Protein AF-A0A7S0J3D1-F1 (afdb_monomer_lite)

Secondary structure (DSSP, 8-state):
---------STT-SSTTEEEETTEEEEE-TTS-EEEEESSHHHHHHHHHHHHHHHHHHHHHHHHHHHHSS-PPPHHHHHHHHHHTT----B--TTT-TTSBTTEEE-TT-SSS--EEEEETTEEEEEESSHHHHHHHHHHHH-HHHHHHHHHHHH------HHHHHHHHHHTTPPP-B-SSTTSBTTEEEETTEEEEEE----SS----PEEEEEESSTTT-

pLDDT: mean 70.13, std 13.77, range [31.12, 91.19]

Structure (mmCIF, N/CA/C/O backbone):
data_AF-A0A7S0J3D1-F1
#
_entry.id   AF-A0A7S0J3D1-F1
#
loop_
_atom_site.group_PDB
_atom_site.id
_atom_site.type_symbol
_atom_site.label_atom_id
_atom_site.label_alt_id
_atom_site.label_comp_id
_atom_site.label_asym_id
_atom_site.label_entity_id
_atom_site.label_seq_id
_atom_site.pdbx_PDB_ins_code
_atom_site.Cartn_x
_atom_site.Cartn_y
_atom_site.Cartn_z
_atom_site.occupancy
_atom_site.B_iso_or_equiv
_atom_site.auth_seq_id
_atom_site.auth_comp_id
_atom_site.auth_asym_id
_atom_site.auth_atom_id
_atom_site.pdbx_PDB_model_num
ATOM 1 N N . ALA A 1 1 ? -0.514 -15.257 34.296 1.00 36.44 1 ALA A N 1
ATOM 2 C CA . ALA A 1 1 ? -1.421 -14.731 35.334 1.00 36.44 1 ALA A CA 1
ATOM 3 C C . ALA A 1 1 ? -0.836 -13.424 35.852 1.00 36.44 1 ALA A C 1
ATOM 5 O O . ALA A 1 1 ? 0.101 -13.447 36.637 1.00 36.44 1 ALA A O 1
ATOM 6 N N . THR A 1 2 ? -1.287 -12.293 35.318 1.00 33.34 2 THR A N 1
ATOM 7 C CA . THR A 1 2 ? -0.734 -10.973 35.649 1.00 33.34 2 THR A CA 1
ATOM 8 C C . THR A 1 2 ? -1.327 -10.522 36.982 1.00 33.34 2 THR A C 1
ATOM 10 O O . THR A 1 2 ? -2.529 -10.280 37.075 1.00 33.34 2 THR A O 1
ATOM 13 N N . SER A 1 3 ? -0.514 -10.494 38.040 1.00 31.12 3 SER A N 1
ATOM 14 C CA . SER A 1 3 ? -0.947 -10.078 39.375 1.00 31.12 3 SER A CA 1
ATOM 15 C C . SER A 1 3 ? -1.101 -8.557 39.425 1.00 31.12 3 SER A C 1
ATOM 17 O O . SER A 1 3 ? -0.107 -7.831 39.377 1.00 31.12 3 SER A O 1
ATOM 19 N N . PHE A 1 4 ? -2.331 -8.065 39.548 1.00 36.59 4 PHE A N 1
ATOM 20 C CA . PHE A 1 4 ? -2.592 -6.657 39.839 1.00 36.59 4 PHE A CA 1
ATOM 21 C C . PHE A 1 4 ? -2.300 -6.391 41.323 1.00 36.59 4 PHE A C 1
ATOM 23 O O . PHE A 1 4 ? -3.077 -6.774 42.196 1.00 36.59 4 PHE A O 1
ATOM 30 N N . ARG A 1 5 ? -1.159 -5.757 41.625 1.00 35.53 5 ARG A N 1
ATOM 31 C CA . ARG A 1 5 ? -0.885 -5.207 42.962 1.00 35.53 5 ARG A CA 1
ATOM 32 C C . ARG A 1 5 ? -1.660 -3.902 43.125 1.00 35.53 5 ARG A C 1
ATOM 34 O O . ARG A 1 5 ? -1.362 -2.920 42.451 1.00 35.53 5 ARG A O 1
ATOM 41 N N . CYS A 1 6 ? -2.629 -3.890 44.034 1.00 38.03 6 CYS A N 1
ATOM 42 C CA . CYS A 1 6 ? -3.238 -2.654 44.516 1.00 38.03 6 CYS A CA 1
ATOM 43 C C . CYS A 1 6 ? -2.267 -1.984 45.497 1.00 38.03 6 CYS A C 1
ATOM 45 O O . CYS A 1 6 ? -1.991 -2.539 46.556 1.00 38.03 6 CYS A O 1
ATOM 47 N N . VAL A 1 7 ? -1.728 -0.820 45.130 1.00 40.88 7 VAL A N 1
ATOM 48 C CA . VAL A 1 7 ? -0.973 0.053 46.042 1.00 40.88 7 VAL A CA 1
ATOM 49 C C . VAL A 1 7 ? -1.935 1.120 46.568 1.00 40.88 7 VAL A C 1
ATOM 51 O O . VAL A 1 7 ? -2.636 1.763 45.784 1.00 40.88 7 VAL A O 1
ATOM 54 N N . SER A 1 8 ? -2.018 1.219 47.894 1.00 43.09 8 SER A N 1
ATOM 55 C CA . SER A 1 8 ? -2.984 2.002 48.671 1.00 43.09 8 SER A CA 1
ATOM 56 C C . SER A 1 8 ? -2.582 3.475 48.802 1.00 43.09 8 SER A C 1
ATOM 58 O O . SER A 1 8 ? -1.396 3.787 48.859 1.00 43.09 8 SER A O 1
ATOM 60 N N . ASN A 1 9 ? -3.572 4.355 48.962 1.00 44.56 9 ASN A N 1
ATOM 61 C CA . ASN A 1 9 ? -3.454 5.581 49.752 1.00 44.56 9 ASN A CA 1
ATOM 62 C C . ASN A 1 9 ? -4.867 5.893 50.270 1.00 44.56 9 ASN A C 1
ATOM 64 O O . ASN A 1 9 ? -5.729 6.156 49.442 1.00 44.56 9 ASN A O 1
ATOM 68 N N . ASP A 1 10 ? -5.100 5.686 51.572 1.00 43.19 10 ASP A N 1
ATOM 69 C CA . ASP A 1 10 ? -6.199 6.188 52.432 1.00 43.19 10 ASP A CA 1
ATOM 70 C C . ASP A 1 10 ? -6.634 5.148 53.496 1.00 43.19 10 ASP A C 1
ATOM 72 O O . ASP A 1 10 ? -6.722 3.942 53.267 1.00 43.19 10 ASP A O 1
ATOM 76 N N . TYR A 1 11 ? -6.810 5.629 54.727 1.00 46.62 11 TYR A N 1
ATOM 77 C CA . TYR A 1 11 ? -6.367 4.985 55.976 1.00 46.62 11 TYR A CA 1
ATOM 78 C C . TYR A 1 11 ? -7.427 4.161 56.753 1.00 46.62 11 TYR A C 1
ATOM 80 O O . TYR A 1 11 ? -7.502 4.252 57.976 1.00 46.62 11 TYR A O 1
ATOM 88 N N . ALA A 1 12 ? -8.229 3.313 56.100 1.00 50.75 12 ALA A N 1
ATOM 89 C CA . ALA A 1 12 ? -9.114 2.379 56.837 1.00 50.75 12 ALA A CA 1
ATOM 90 C C . ALA A 1 12 ? -9.236 0.980 56.218 1.00 50.75 12 ALA A C 1
ATOM 92 O O . ALA A 1 12 ? -9.425 -0.007 56.925 1.00 50.75 12 ALA A O 1
ATOM 93 N N . THR A 1 13 ? -9.053 0.864 54.909 1.00 53.56 13 THR A N 1
ATOM 94 C CA . THR A 1 13 ? -8.992 -0.417 54.211 1.00 53.56 13 THR A CA 1
ATOM 95 C C . THR A 1 13 ? -7.877 -0.301 53.195 1.00 53.56 13 THR A C 1
ATOM 97 O O . THR A 1 13 ? -7.961 0.497 52.272 1.00 53.56 13 THR A O 1
ATOM 100 N N . SER A 1 14 ? -6.819 -1.098 53.326 1.00 60.00 14 SER A N 1
ATOM 101 C CA . SER A 1 14 ? -5.681 -1.121 52.391 1.00 60.00 14 SER A CA 1
ATOM 102 C C . SER A 1 14 ? -6.073 -1.471 50.938 1.00 60.00 14 SER A C 1
ATOM 104 O O . SER A 1 14 ? -5.225 -1.468 50.043 1.00 60.00 14 SER A O 1
ATOM 106 N N . PHE A 1 15 ? -7.357 -1.723 50.675 1.00 62.84 15 PHE A N 1
ATOM 107 C CA . PHE A 1 15 ? -7.945 -2.018 49.377 1.00 62.84 15 PHE A CA 1
ATOM 108 C C . PHE A 1 15 ? -8.549 -0.763 48.732 1.00 62.84 15 PHE A C 1
ATOM 110 O O . PHE A 1 15 ? -9.470 -0.144 49.262 1.00 62.84 15 PHE A O 1
ATOM 117 N N . ARG A 1 16 ? -8.053 -0.416 47.540 1.00 65.62 16 ARG A N 1
ATOM 118 C CA . ARG A 1 16 ? -8.611 0.650 46.695 1.00 65.62 16 ARG A CA 1
ATOM 119 C C . ARG A 1 16 ? -10.053 0.295 46.306 1.00 65.62 16 ARG A C 1
ATOM 121 O O . ARG A 1 16 ? -10.288 -0.841 45.904 1.00 65.62 16 ARG A O 1
ATOM 128 N N . CYS A 1 17 ? -10.967 1.271 46.335 1.00 70.38 17 CYS A N 1
ATOM 129 C CA . CYS A 1 17 ? -12.399 1.109 46.004 1.00 70.38 17 CYS A CA 1
ATOM 130 C C . CYS A 1 17 ? -13.239 0.370 47.067 1.00 70.38 17 CYS A C 1
ATOM 132 O O . CYS A 1 17 ? -14.376 -0.016 46.793 1.00 70.38 17 CYS A O 1
ATOM 134 N N . VAL A 1 18 ? -12.699 0.177 48.273 1.00 78.94 18 VAL A N 1
ATOM 135 C CA . VAL A 1 18 ? -13.425 -0.369 49.426 1.00 78.94 18 VAL A CA 1
ATOM 136 C C . VAL A 1 18 ? -13.524 0.718 50.489 1.00 78.94 18 VAL A C 1
ATOM 138 O O . VAL A 1 18 ? -12.546 1.412 50.748 1.00 78.94 18 VAL A O 1
ATOM 141 N N . HIS A 1 19 ? -14.704 0.876 51.083 1.00 78.81 19 HIS A N 1
ATOM 142 C CA . HIS A 1 19 ? -14.979 1.890 52.097 1.00 78.81 19 HIS A CA 1
ATOM 143 C C . HIS A 1 19 ? -15.606 1.222 53.322 1.00 78.81 19 HIS A C 1
ATOM 145 O O . HIS A 1 19 ? -16.519 0.410 53.187 1.00 78.81 19 HIS A O 1
ATOM 151 N N . GLY A 1 20 ? -15.112 1.533 54.519 1.00 76.44 20 GLY A N 1
ATOM 152 C CA . GLY A 1 20 ? -15.717 1.053 55.762 1.00 76.44 20 GLY A CA 1
ATOM 153 C C . GLY A 1 20 ? -17.011 1.808 56.068 1.00 76.44 20 GLY A C 1
ATOM 154 O O . GLY A 1 20 ? -17.002 3.033 56.145 1.00 76.44 20 GLY A O 1
ATOM 155 N N . GLU A 1 21 ? -18.107 1.083 56.273 1.00 69.62 21 GLU A N 1
ATOM 156 C CA . GLU A 1 21 ? -19.419 1.620 56.635 1.00 69.62 21 GLU A CA 1
ATOM 157 C C . GLU A 1 21 ? -19.904 0.922 57.919 1.00 69.62 21 GLU A C 1
ATOM 159 O O . GLU A 1 21 ? -20.601 -0.097 57.911 1.00 69.62 21 GLU A O 1
ATOM 164 N N . GLY A 1 22 ? -19.451 1.426 59.070 1.00 74.19 22 GLY A N 1
ATOM 165 C CA . GLY A 1 22 ? -19.747 0.829 60.375 1.00 74.19 22 GLY A CA 1
ATOM 166 C C . GLY A 1 22 ? -19.137 -0.570 60.543 1.00 74.19 22 GLY A C 1
ATOM 167 O O . GLY A 1 22 ? -17.920 -0.708 60.614 1.00 74.19 22 GLY A O 1
ATOM 168 N N . ARG A 1 23 ? -19.983 -1.609 60.651 1.00 75.81 23 ARG A N 1
ATOM 169 C CA . ARG A 1 23 ? -19.562 -3.028 60.756 1.00 75.81 23 ARG A CA 1
ATOM 170 C C . ARG A 1 23 ? -19.396 -3.725 59.400 1.00 75.81 23 ARG A C 1
ATOM 172 O O . ARG A 1 23 ? -19.076 -4.908 59.380 1.00 75.81 23 ARG A O 1
ATOM 179 N N . ARG A 1 24 ? -19.666 -3.032 58.292 1.00 82.06 24 ARG A N 1
ATOM 180 C CA . ARG A 1 24 ? -19.646 -3.593 56.935 1.00 82.06 24 ARG A CA 1
ATOM 181 C C . ARG A 1 24 ? -18.704 -2.799 56.035 1.00 82.06 24 ARG A C 1
ATOM 183 O O . ARG A 1 24 ? -18.218 -1.733 56.406 1.00 82.06 24 ARG A O 1
ATOM 190 N N . PHE A 1 25 ? -18.447 -3.325 54.846 1.00 80.38 25 PHE A N 1
ATOM 191 C CA . PHE A 1 25 ? -17.528 -2.767 53.862 1.00 80.38 25 PHE A CA 1
ATOM 192 C C . PHE A 1 25 ? -18.228 -2.605 52.516 1.00 80.38 25 PHE A C 1
ATOM 194 O O . PHE A 1 25 ? -18.697 -3.577 51.930 1.00 80.38 25 PHE A O 1
ATOM 201 N N . ALA A 1 26 ? -18.291 -1.379 52.010 1.00 81.69 26 ALA A N 1
ATOM 202 C CA . ALA A 1 26 ? -18.889 -1.051 50.726 1.00 81.69 26 ALA A CA 1
ATOM 203 C C . ALA A 1 26 ? -17.853 -1.112 49.594 1.00 81.69 26 ALA A C 1
ATOM 205 O O . ALA A 1 26 ? -16.783 -0.506 49.683 1.00 81.69 26 ALA A O 1
ATOM 206 N N . ALA A 1 27 ? -18.190 -1.801 48.505 1.00 84.88 27 ALA A N 1
ATOM 207 C CA . ALA A 1 27 ? -17.420 -1.808 47.264 1.00 84.88 27 ALA A CA 1
ATOM 208 C C . ALA A 1 27 ? -17.962 -0.734 46.312 1.00 84.88 27 ALA A C 1
ATOM 210 O O . ALA A 1 27 ? -19.088 -0.838 45.818 1.00 84.88 27 ALA A O 1
ATOM 211 N N . ILE A 1 28 ? -17.165 0.300 46.045 1.00 82.69 28 ILE A N 1
ATOM 212 C CA . ILE A 1 28 ? -17.548 1.429 45.189 1.00 82.69 28 ILE A CA 1
ATOM 213 C C . ILE A 1 28 ? -16.425 1.683 44.195 1.00 82.69 28 ILE A C 1
ATOM 215 O O . ILE A 1 28 ? -15.316 2.041 44.585 1.00 82.69 28 ILE A O 1
ATOM 219 N N . LEU A 1 29 ? -16.712 1.500 42.907 1.00 82.19 29 LEU A N 1
ATOM 220 C CA . LEU A 1 29 ? -15.735 1.679 41.833 1.00 82.19 29 LEU A CA 1
ATOM 221 C C . LEU A 1 29 ? -15.328 3.149 41.651 1.00 82.19 29 LEU A C 1
ATOM 223 O O . LEU A 1 29 ? -16.088 4.043 42.021 1.00 82.19 29 LEU A O 1
ATOM 227 N N . PRO A 1 30 ? -14.197 3.432 40.971 1.00 74.75 30 PRO A N 1
ATOM 228 C CA . PRO A 1 30 ? -13.787 4.804 40.655 1.00 74.75 30 PRO A CA 1
ATOM 229 C C . PRO A 1 30 ? -14.808 5.569 39.799 1.00 74.75 30 PRO A C 1
ATOM 231 O O . PRO A 1 30 ? -14.820 6.793 39.806 1.00 74.75 30 PRO A O 1
ATOM 234 N N . SER A 1 31 ? -15.677 4.851 39.080 1.00 75.50 31 SER A N 1
ATOM 235 C CA . SER A 1 31 ? -16.803 5.413 38.325 1.00 75.50 31 SER A CA 1
ATOM 236 C C . SER A 1 31 ? -17.985 5.851 39.202 1.00 75.50 31 SER A C 1
ATOM 238 O O . SER A 1 31 ? -18.978 6.340 38.673 1.00 75.50 31 SER A O 1
ATOM 240 N N . GLY A 1 32 ? -17.921 5.644 40.523 1.00 79.12 32 GLY A N 1
ATOM 241 C CA . GLY A 1 32 ? -19.014 5.906 41.466 1.00 79.12 32 GLY A CA 1
ATOM 242 C C . GLY A 1 32 ? -20.061 4.789 41.543 1.00 79.12 32 GLY A C 1
ATOM 243 O O . GLY A 1 32 ? -21.026 4.899 42.295 1.00 79.12 32 GLY A O 1
ATOM 244 N N . LYS A 1 33 ? -19.890 3.693 40.790 1.00 84.50 33 LYS A N 1
ATOM 245 C CA . LYS A 1 33 ? -20.822 2.557 40.798 1.00 84.50 33 LYS A CA 1
ATOM 246 C C . LYS A 1 33 ? -20.675 1.734 42.082 1.00 84.50 33 LYS A C 1
ATOM 248 O O . LYS A 1 33 ? -19.605 1.185 42.350 1.00 84.50 33 LYS A O 1
ATOM 253 N N . TYR A 1 34 ? -21.772 1.615 42.825 1.00 86.12 34 TYR A N 1
ATOM 254 C CA . TYR A 1 34 ? -21.893 0.763 44.007 1.00 86.12 34 TYR A CA 1
ATOM 255 C C . TYR A 1 34 ? -22.102 -0.700 43.597 1.00 86.12 34 TYR A C 1
ATOM 257 O O . TYR A 1 34 ? -23.039 -1.010 42.860 1.00 86.12 34 TYR A O 1
ATOM 265 N N . LEU A 1 35 ? -21.216 -1.588 44.049 1.00 82.94 35 LEU A N 1
ATOM 266 C CA . LEU A 1 35 ? -21.285 -3.027 43.772 1.00 82.94 35 LEU A CA 1
ATOM 267 C C . LEU A 1 35 ? -21.984 -3.806 44.893 1.00 82.94 35 LEU A C 1
ATOM 269 O O . LEU A 1 35 ? -22.598 -4.833 44.626 1.00 82.94 35 LEU A O 1
ATOM 273 N N . GLY A 1 36 ? -21.935 -3.305 46.130 1.00 84.75 36 GLY A N 1
ATOM 274 C CA . GLY A 1 36 ? -22.565 -3.953 47.278 1.00 84.75 36 GLY A CA 1
ATOM 275 C C . GLY A 1 36 ? -21.912 -3.596 48.612 1.00 84.75 36 GLY A C 1
ATOM 276 O O . GLY A 1 36 ? -20.880 -2.922 48.656 1.00 84.75 36 GLY A O 1
ATOM 277 N N . SER A 1 37 ? -22.520 -4.080 49.697 1.00 85.38 37 SER A N 1
ATOM 278 C CA . SER A 1 37 ? -21.990 -4.034 51.065 1.00 85.38 37 SER A CA 1
ATOM 279 C C . SER A 1 37 ? -21.724 -5.456 51.549 1.00 85.38 37 SER A C 1
ATOM 281 O O . SER A 1 37 ? -22.580 -6.332 51.415 1.00 85.38 37 SER A O 1
ATOM 283 N N . PHE A 1 38 ? -20.536 -5.667 52.101 1.00 83.00 38 PHE A N 1
ATOM 284 C CA . PHE A 1 38 ? -19.982 -6.964 52.467 1.00 83.00 38 PHE A CA 1
ATOM 285 C C . PHE A 1 38 ? -19.583 -6.981 53.936 1.00 83.00 38 PHE A C 1
ATOM 287 O O . PHE A 1 38 ? -19.285 -5.945 54.529 1.00 83.00 38 PHE A O 1
ATOM 294 N N . ASP A 1 39 ? -19.543 -8.168 54.529 1.00 82.75 39 ASP A N 1
ATOM 295 C CA . ASP A 1 39 ? -19.196 -8.310 55.944 1.00 82.75 39 ASP A CA 1
ATOM 296 C C . ASP A 1 39 ? -17.680 -8.233 56.164 1.00 82.75 39 ASP A C 1
ATOM 298 O O . ASP A 1 39 ? -17.217 -7.919 57.260 1.00 82.75 39 ASP A O 1
ATOM 302 N N . THR A 1 40 ? -16.889 -8.435 55.103 1.00 78.44 40 THR A N 1
ATOM 303 C CA . THR A 1 40 ? -15.432 -8.298 55.137 1.00 78.44 40 THR A CA 1
ATOM 304 C C . THR A 1 40 ? -14.898 -7.408 54.014 1.00 78.44 40 THR A C 1
ATOM 306 O O . THR A 1 40 ? -15.403 -7.394 52.890 1.00 78.44 40 THR A O 1
ATOM 309 N N . ALA A 1 41 ? -13.805 -6.692 54.296 1.00 71.69 41 ALA A N 1
ATOM 310 C CA . ALA A 1 41 ? -13.113 -5.872 53.300 1.00 71.69 41 ALA A CA 1
ATOM 311 C C . ALA A 1 41 ? -12.536 -6.709 52.142 1.00 71.69 41 ALA A C 1
ATOM 313 O O . ALA A 1 41 ? -12.385 -6.209 51.029 1.00 71.69 41 ALA A O 1
ATOM 314 N N . LEU A 1 42 ? -12.217 -7.983 52.398 1.00 73.12 42 LEU A N 1
ATOM 315 C CA . LEU A 1 42 ? -11.635 -8.895 51.414 1.00 73.12 42 LEU A CA 1
ATOM 316 C C . LEU A 1 42 ? -12.668 -9.361 50.381 1.00 73.12 42 LEU A C 1
ATOM 318 O O . LEU A 1 42 ? -12.346 -9.432 49.197 1.00 73.12 42 LEU A O 1
ATOM 322 N N . GLU A 1 43 ? -13.908 -9.620 50.801 1.00 77.38 43 GLU A N 1
ATOM 323 C CA . GLU A 1 43 ? -15.013 -9.922 49.883 1.00 77.38 43 GLU A CA 1
ATOM 324 C C . GLU A 1 43 ? -15.329 -8.728 48.981 1.00 77.38 43 GLU A C 1
ATOM 326 O O . GLU A 1 43 ? -15.396 -8.884 47.761 1.00 77.38 43 GLU A O 1
ATOM 331 N N . ALA A 1 44 ? -15.406 -7.525 49.561 1.00 77.56 44 ALA A N 1
ATOM 332 C CA . ALA A 1 44 ? -15.585 -6.289 48.803 1.00 77.56 44 ALA A CA 1
ATOM 333 C C . ALA A 1 44 ? -14.457 -6.080 47.773 1.00 77.56 44 ALA A C 1
ATOM 335 O O . ALA A 1 44 ? -14.714 -5.776 46.608 1.00 77.56 44 ALA A O 1
ATOM 336 N N . ALA A 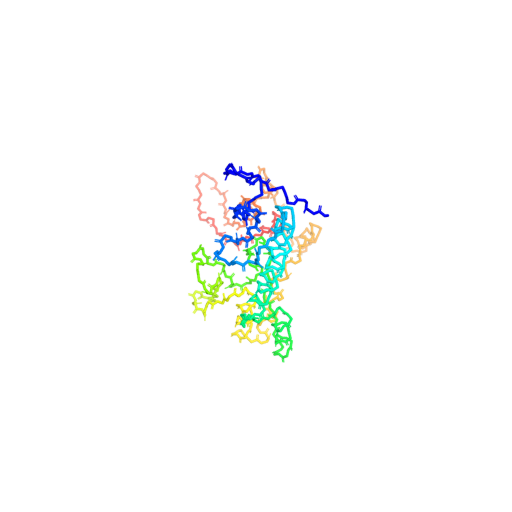1 45 ? -13.198 -6.294 48.172 1.00 74.94 45 ALA A N 1
ATOM 337 C CA . ALA A 1 45 ? -12.042 -6.160 47.286 1.00 74.94 45 ALA A CA 1
ATOM 338 C C . ALA A 1 45 ? -12.032 -7.200 46.150 1.00 74.94 45 ALA A C 1
ATOM 340 O O . ALA A 1 45 ? -11.645 -6.890 45.020 1.00 74.94 45 ALA A O 1
ATOM 341 N N . LEU A 1 46 ? -12.461 -8.433 46.431 1.00 77.56 46 LEU A N 1
ATOM 342 C CA . LEU A 1 46 ? -12.540 -9.505 45.443 1.00 77.56 46 LEU A CA 1
ATOM 343 C C . LEU A 1 46 ? -13.608 -9.212 44.383 1.00 77.56 46 LEU A C 1
ATOM 345 O O . LEU A 1 46 ? -13.374 -9.462 43.197 1.00 77.56 46 LEU A O 1
ATOM 349 N N . ASP A 1 47 ? -14.743 -8.644 44.785 1.00 81.38 47 ASP A N 1
ATOM 350 C CA . ASP A 1 47 ? -15.814 -8.287 43.858 1.00 81.38 47 ASP A CA 1
ATOM 351 C C . ASP A 1 47 ? -15.440 -7.089 42.971 1.00 81.38 47 ASP A C 1
ATOM 353 O O . ASP A 1 47 ? -15.598 -7.144 41.749 1.00 81.38 47 ASP A O 1
ATOM 357 N N . VAL A 1 48 ? -14.782 -6.071 43.543 1.00 75.88 48 VAL A N 1
ATOM 358 C CA . VAL A 1 48 ? -14.142 -4.987 42.775 1.00 75.88 48 VAL A CA 1
ATOM 359 C C . VAL A 1 48 ? -13.166 -5.554 41.740 1.00 75.88 48 VAL A C 1
ATOM 361 O O . VAL A 1 48 ? -13.210 -5.170 40.571 1.00 75.88 48 VAL A O 1
ATOM 364 N N . ALA A 1 49 ? -12.301 -6.496 42.131 1.00 76.56 49 ALA A N 1
ATOM 365 C CA . ALA A 1 49 ? -11.326 -7.097 41.222 1.00 76.56 49 ALA A CA 1
ATOM 366 C C . ALA A 1 49 ? -11.991 -7.899 40.088 1.00 76.56 49 ALA A C 1
ATOM 368 O O . ALA A 1 49 ? -11.541 -7.840 38.939 1.00 76.56 49 ALA A O 1
ATOM 369 N N . ARG A 1 50 ? -13.080 -8.625 40.376 1.00 81.31 50 ARG A N 1
ATOM 370 C CA . ARG A 1 50 ? -13.880 -9.330 39.359 1.00 81.31 50 ARG A CA 1
ATOM 371 C C . ARG A 1 50 ? -14.563 -8.361 38.405 1.00 81.31 50 ARG A C 1
ATOM 373 O O . ARG A 1 50 ? -14.550 -8.605 37.196 1.00 81.31 50 ARG A O 1
ATOM 380 N N . HIS A 1 51 ? -15.116 -7.269 38.927 1.00 79.88 51 HIS A N 1
ATOM 381 C CA . HIS A 1 51 ? -15.778 -6.265 38.108 1.00 79.88 51 HIS A CA 1
ATOM 382 C C . HIS A 1 51 ? -14.785 -5.582 37.175 1.00 79.88 51 HIS A C 1
ATOM 384 O O . HIS A 1 51 ? -15.000 -5.587 35.971 1.00 79.88 51 HIS A O 1
ATOM 390 N N . LEU A 1 52 ? -13.651 -5.110 37.700 1.00 75.19 52 LEU A N 1
ATOM 391 C CA . LEU A 1 52 ? -12.605 -4.463 36.903 1.00 75.19 52 LEU A CA 1
ATOM 392 C C . LEU A 1 52 ? -12.011 -5.397 35.841 1.00 75.19 52 LEU A C 1
ATOM 394 O O . LEU A 1 52 ? -11.697 -4.965 34.736 1.00 75.19 52 LEU A O 1
ATOM 398 N N . ARG A 1 53 ? -11.882 -6.697 36.141 1.00 74.88 53 ARG A N 1
ATOM 399 C CA . ARG A 1 53 ? -11.463 -7.696 35.147 1.00 74.88 53 ARG A CA 1
ATOM 400 C C . ARG A 1 53 ? -12.499 -7.865 34.037 1.00 74.88 53 ARG A C 1
ATOM 402 O O . ARG A 1 53 ? -12.122 -8.040 32.881 1.00 74.88 53 ARG A O 1
ATOM 409 N N . SER A 1 54 ? -13.778 -7.845 34.393 1.00 71.38 54 SER A N 1
ATOM 410 C CA . SER A 1 54 ? -14.881 -8.011 33.446 1.00 71.38 54 SER A CA 1
ATOM 411 C C . SER A 1 54 ? -15.038 -6.770 32.573 1.00 71.38 54 SER A C 1
ATOM 413 O O . SER A 1 54 ? -15.091 -6.909 31.359 1.00 71.38 54 SER A O 1
ATOM 415 N N . THR A 1 55 ? -14.981 -5.570 33.155 1.00 67.81 55 THR A N 1
ATOM 416 C CA . THR A 1 55 ? -15.025 -4.309 32.405 1.00 67.81 55 THR A CA 1
ATOM 417 C C . THR A 1 55 ? -13.808 -4.153 31.509 1.00 67.81 55 THR A C 1
ATOM 419 O O . THR A 1 55 ? -13.976 -3.807 30.356 1.00 67.81 55 THR A O 1
ATOM 422 N N . ALA A 1 56 ? -12.598 -4.498 31.961 1.00 65.69 56 ALA A N 1
ATOM 423 C CA . ALA A 1 56 ? -11.417 -4.466 31.095 1.00 65.69 56 ALA A CA 1
ATOM 424 C C . ALA A 1 56 ? -11.515 -5.476 29.935 1.00 65.69 56 ALA A C 1
ATOM 426 O O . ALA A 1 56 ? -11.056 -5.205 28.827 1.00 65.69 56 ALA A O 1
ATOM 427 N N . ALA A 1 57 ? -12.123 -6.647 30.165 1.00 59.78 57 ALA A N 1
ATOM 428 C CA . ALA A 1 57 ? -12.379 -7.624 29.110 1.00 59.78 57 ALA A CA 1
ATOM 429 C C . ALA A 1 57 ? -13.478 -7.156 28.140 1.00 59.78 57 ALA A C 1
ATOM 431 O O . ALA A 1 57 ? -13.366 -7.392 26.939 1.00 59.78 57 ALA A O 1
ATOM 432 N N . GLU A 1 58 ? -14.519 -6.490 28.637 1.00 60.78 58 GLU A N 1
ATOM 433 C CA . GLU A 1 58 ? -15.567 -5.873 27.823 1.00 60.78 58 GLU A CA 1
ATOM 434 C C . GLU A 1 58 ? -15.052 -4.666 27.046 1.00 60.78 58 GLU A C 1
ATOM 436 O O . GLU A 1 58 ? -15.351 -4.566 25.869 1.00 60.78 58 GLU A O 1
ATOM 441 N N . GLU A 1 59 ? -14.221 -3.812 27.634 1.00 56.97 59 GLU A N 1
ATOM 442 C CA . GLU A 1 59 ? -13.550 -2.694 26.967 1.00 56.97 59 GLU A CA 1
ATOM 443 C C . GLU A 1 59 ? -12.569 -3.194 25.909 1.00 56.97 59 GLU A C 1
ATOM 445 O O . GLU A 1 59 ? -12.533 -2.650 24.813 1.00 56.97 59 GLU A O 1
ATOM 450 N N . ALA A 1 60 ? -11.822 -4.271 26.175 1.00 53.19 60 ALA A N 1
ATOM 451 C CA . ALA A 1 60 ? -10.979 -4.905 25.165 1.00 53.19 60 ALA A CA 1
ATOM 452 C C . ALA A 1 60 ? -11.820 -5.494 24.021 1.00 53.19 60 ALA A C 1
ATOM 454 O O . ALA A 1 60 ? -11.493 -5.300 22.852 1.00 53.19 60 ALA A O 1
ATOM 455 N N . ARG A 1 61 ? -12.938 -6.166 24.330 1.00 54.59 61 ARG A N 1
ATOM 456 C CA . ARG A 1 61 ? -13.880 -6.667 23.315 1.00 54.59 61 ARG A CA 1
ATOM 457 C C . ARG A 1 61 ? -14.565 -5.536 22.558 1.00 54.59 61 ARG A C 1
ATOM 459 O O . ARG A 1 61 ? -14.739 -5.661 21.355 1.00 54.59 61 ARG A O 1
ATOM 466 N N . ALA A 1 62 ? -14.911 -4.442 23.224 1.00 52.91 62 ALA A N 1
ATOM 467 C CA . ALA A 1 62 ? -15.513 -3.259 22.633 1.00 52.91 62 ALA A CA 1
ATOM 468 C C . ALA A 1 62 ? -14.495 -2.473 21.806 1.00 52.91 62 ALA A C 1
ATOM 470 O O . ALA A 1 62 ? -14.870 -1.934 20.782 1.00 52.91 62 ALA A O 1
ATOM 471 N N . ALA A 1 63 ? -13.211 -2.459 22.167 1.00 53.53 63 ALA A N 1
ATOM 472 C CA . ALA A 1 63 ? -12.141 -1.884 21.356 1.00 53.53 63 ALA A CA 1
ATOM 473 C C . ALA A 1 63 ? -11.877 -2.728 20.098 1.00 53.53 63 ALA A C 1
ATOM 475 O O . ALA A 1 63 ? -11.695 -2.174 19.013 1.00 53.53 63 ALA A O 1
ATOM 476 N N . VAL A 1 64 ? -11.926 -4.061 20.218 1.00 55.47 64 VAL A N 1
ATOM 477 C CA . VAL A 1 64 ? -11.863 -4.991 19.075 1.00 55.47 64 VAL A CA 1
ATOM 478 C C . VAL A 1 64 ? -13.115 -4.865 18.196 1.00 55.47 64 VAL A C 1
ATOM 480 O O . VAL A 1 64 ? -13.015 -4.821 16.975 1.00 55.47 64 VAL A O 1
ATOM 483 N N . ALA A 1 65 ? -14.301 -4.729 18.790 1.00 50.88 65 ALA A N 1
ATOM 484 C CA . ALA A 1 65 ? -15.542 -4.511 18.053 1.00 50.88 65 ALA A CA 1
ATOM 485 C C . ALA A 1 65 ? -15.592 -3.111 17.414 1.00 50.88 65 ALA A C 1
ATOM 487 O O . ALA A 1 65 ? -16.008 -2.982 16.272 1.00 50.88 65 ALA A O 1
ATOM 488 N N . ALA A 1 66 ? -15.099 -2.071 18.091 1.00 49.44 66 ALA A N 1
ATOM 489 C CA . ALA A 1 66 ? -15.043 -0.703 17.578 1.00 49.44 66 ALA A CA 1
ATOM 490 C C . ALA A 1 66 ? -14.048 -0.570 16.415 1.00 49.44 66 ALA A C 1
ATOM 492 O O . ALA A 1 66 ? -14.319 0.144 15.449 1.00 49.44 66 ALA A O 1
ATOM 493 N N . THR A 1 67 ? -12.929 -1.304 16.460 1.00 44.44 67 THR A N 1
ATOM 494 C CA . THR A 1 67 ? -12.033 -1.447 15.298 1.00 44.44 67 THR A CA 1
ATOM 495 C C . THR A 1 67 ? -12.677 -2.236 14.156 1.00 44.44 67 THR A C 1
ATOM 497 O O . THR A 1 67 ? -12.377 -1.946 13.004 1.00 44.44 67 THR A O 1
ATOM 500 N N . ALA A 1 68 ? -13.616 -3.144 14.441 1.00 49.44 68 ALA A N 1
ATOM 501 C CA . ALA A 1 68 ? -14.409 -3.848 13.430 1.00 49.44 68 ALA A CA 1
ATOM 502 C C . ALA A 1 68 ? -15.604 -3.041 12.864 1.00 49.44 68 ALA A C 1
ATOM 504 O O . ALA A 1 68 ? -16.195 -3.465 11.876 1.00 49.44 68 ALA A O 1
ATOM 505 N N . THR A 1 69 ? -15.977 -1.895 13.457 1.00 40.91 69 THR A N 1
ATOM 506 C CA . T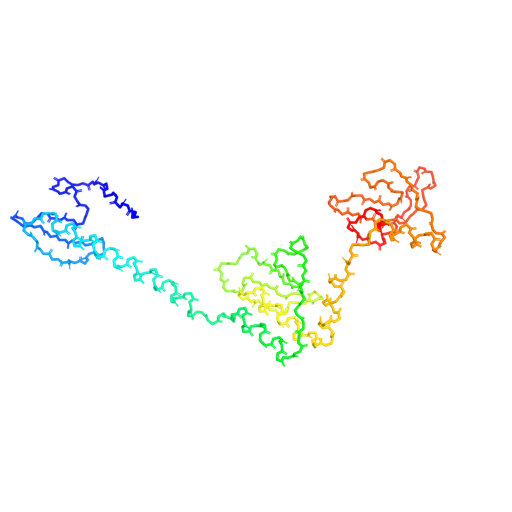HR A 1 69 ? -17.146 -1.086 13.029 1.00 40.91 69 THR A CA 1
ATOM 507 C C . THR A 1 69 ? -16.837 0.105 12.122 1.00 40.91 69 THR A C 1
ATOM 509 O O . THR A 1 69 ? -17.766 0.767 11.660 1.00 40.91 69 THR A O 1
ATOM 512 N N . LEU A 1 70 ? -15.569 0.413 11.844 1.00 42.62 70 LEU A N 1
ATOM 513 C CA . LEU A 1 70 ? -15.252 1.383 10.794 1.00 42.62 70 LEU A CA 1
ATOM 514 C C . LEU A 1 70 ? -15.300 0.654 9.443 1.00 42.62 70 LEU A C 1
ATOM 516 O O . LEU A 1 70 ? -14.660 -0.391 9.331 1.00 42.62 70 LEU A O 1
ATOM 520 N N . PRO A 1 71 ? -16.024 1.161 8.426 1.00 49.12 71 PRO A N 1
ATOM 521 C CA . PRO A 1 71 ? -16.044 0.575 7.091 1.00 49.12 71 PRO A CA 1
ATOM 522 C C . PRO A 1 71 ? -14.714 0.886 6.396 1.00 49.12 71 PRO A C 1
ATOM 524 O O . PRO A 1 71 ? -14.634 1.726 5.506 1.00 49.12 71 PRO A O 1
ATOM 527 N N . VAL A 1 72 ? -13.649 0.255 6.873 1.00 52.00 72 VAL A N 1
ATOM 528 C CA . VAL A 1 72 ? -12.350 0.221 6.219 1.00 52.00 72 VAL A CA 1
ATOM 529 C C . VAL A 1 72 ? -12.358 -1.034 5.372 1.00 52.00 72 VAL A C 1
ATOM 531 O O . VAL A 1 72 ? -12.587 -2.125 5.895 1.00 52.00 72 VAL A O 1
ATOM 534 N N . MET A 1 73 ? -12.144 -0.880 4.069 1.00 62.41 73 MET A N 1
ATOM 535 C CA . MET A 1 73 ? -12.097 -2.012 3.159 1.00 62.41 73 MET A CA 1
ATOM 536 C C . MET A 1 73 ? -10.938 -2.911 3.602 1.00 62.41 73 MET A C 1
ATOM 538 O O . MET A 1 73 ? -9.782 -2.480 3.667 1.00 62.41 73 MET A O 1
ATOM 542 N N . THR A 1 74 ? -11.244 -4.145 3.993 1.00 68.69 74 THR A N 1
ATOM 543 C CA . THR A 1 74 ? -10.222 -5.070 4.486 1.00 68.69 74 THR A CA 1
ATOM 544 C C . THR A 1 74 ? -9.245 -5.412 3.362 1.00 68.69 74 THR A C 1
ATOM 546 O O . THR A 1 74 ? -9.579 -5.351 2.176 1.00 68.69 74 THR A O 1
ATOM 549 N N . GLU A 1 75 ? -8.017 -5.806 3.707 1.00 68.75 75 GLU A N 1
ATOM 550 C CA . GLU A 1 75 ? -7.009 -6.144 2.694 1.00 68.75 75 GLU A CA 1
ATOM 551 C C . GLU A 1 75 ? -7.490 -7.246 1.737 1.00 68.75 75 GLU A C 1
ATOM 553 O O . GLU A 1 75 ? -7.284 -7.167 0.524 1.00 68.75 75 GLU A O 1
ATOM 558 N N . ALA A 1 76 ? -8.222 -8.226 2.270 1.00 70.25 76 ALA A N 1
ATOM 559 C CA . ALA A 1 76 ? -8.837 -9.289 1.488 1.00 70.25 76 ALA A CA 1
ATOM 560 C C . ALA A 1 76 ? -9.875 -8.760 0.486 1.00 70.25 76 ALA A C 1
ATOM 562 O O . ALA A 1 76 ? -9.884 -9.197 -0.664 1.00 70.25 76 ALA A O 1
ATOM 563 N N . GLU A 1 77 ? -10.714 -7.803 0.885 1.00 77.19 77 GLU A N 1
ATOM 564 C CA . GLU A 1 77 ? -11.726 -7.201 0.012 1.00 77.19 77 GLU A CA 1
ATOM 565 C C . GLU A 1 77 ? -11.094 -6.362 -1.096 1.00 77.19 77 GLU A C 1
ATOM 567 O O . GLU A 1 77 ? -11.517 -6.454 -2.247 1.00 77.19 77 GLU A O 1
ATOM 572 N N . VAL A 1 78 ? -10.043 -5.596 -0.794 1.00 78.94 78 VAL A N 1
ATOM 573 C CA . VAL A 1 78 ? -9.319 -4.829 -1.817 1.00 78.94 78 VAL A CA 1
ATOM 574 C C . VAL A 1 78 ? -8.643 -5.762 -2.822 1.00 78.94 78 VAL A C 1
ATOM 576 O O . VAL A 1 78 ? -8.702 -5.523 -4.029 1.00 78.94 78 VAL A O 1
ATOM 579 N N . HIS A 1 79 ? -8.042 -6.860 -2.359 1.00 73.94 79 HIS A N 1
ATOM 580 C CA . HIS A 1 79 ? -7.467 -7.863 -3.252 1.00 73.94 79 HIS A CA 1
ATOM 581 C C . HIS A 1 79 ? -8.525 -8.597 -4.080 1.00 73.94 79 HIS A C 1
ATOM 583 O O . HIS A 1 79 ? -8.290 -8.864 -5.259 1.00 73.94 79 HIS A O 1
ATOM 589 N N . ALA A 1 80 ? -9.684 -8.908 -3.499 1.00 74.88 80 ALA A N 1
ATOM 590 C CA . ALA A 1 80 ? -10.800 -9.507 -4.222 1.00 74.88 80 ALA A CA 1
ATOM 591 C C . ALA A 1 80 ? -11.345 -8.554 -5.296 1.00 74.88 80 ALA A C 1
ATOM 593 O O . ALA A 1 80 ? -11.538 -8.980 -6.432 1.00 74.88 80 ALA A O 1
ATOM 594 N N . ALA A 1 81 ? -11.507 -7.267 -4.975 1.00 76.69 81 ALA A N 1
ATOM 595 C CA . ALA A 1 81 ? -11.929 -6.239 -5.922 1.00 76.69 81 ALA A CA 1
ATOM 596 C C . ALA A 1 81 ? -10.912 -6.056 -7.056 1.00 76.69 81 ALA A C 1
ATOM 598 O O . ALA A 1 81 ? -11.285 -6.072 -8.224 1.00 76.69 81 ALA A O 1
ATOM 599 N N . ALA A 1 82 ? -9.617 -5.982 -6.731 1.00 77.50 82 ALA A N 1
ATOM 600 C CA . ALA A 1 82 ? -8.563 -5.902 -7.737 1.00 77.50 82 ALA A CA 1
ATOM 601 C C . ALA A 1 82 ? -8.599 -7.107 -8.692 1.00 77.50 82 ALA A C 1
ATOM 603 O O . ALA A 1 82 ? -8.530 -6.931 -9.903 1.00 77.50 82 ALA A O 1
ATOM 604 N N . ARG A 1 83 ? -8.788 -8.329 -8.173 1.00 80.38 83 ARG A N 1
ATOM 605 C CA . ARG A 1 83 ? -8.919 -9.539 -9.005 1.00 80.38 83 ARG A CA 1
ATOM 606 C C . ARG A 1 83 ? -10.184 -9.531 -9.858 1.00 80.38 83 ARG A C 1
ATOM 608 O O . ARG A 1 83 ? -10.109 -9.877 -11.031 1.00 80.38 83 ARG A O 1
ATOM 615 N N . ALA A 1 84 ? -11.320 -9.145 -9.281 1.00 76.81 84 ALA A N 1
ATOM 616 C CA . ALA A 1 84 ? -12.597 -9.077 -9.988 1.00 76.81 84 ALA A CA 1
ATOM 617 C C . ALA A 1 84 ? -12.564 -8.056 -11.136 1.00 76.81 84 ALA A C 1
ATOM 619 O O . ALA A 1 84 ? -13.167 -8.280 -12.180 1.00 76.81 84 ALA A O 1
ATOM 620 N N . GLU A 1 85 ? -11.824 -6.962 -10.955 1.00 80.00 85 GLU A N 1
ATOM 621 C CA . GLU A 1 85 ? -11.674 -5.888 -11.940 1.00 80.00 85 GLU A CA 1
ATOM 622 C C . GLU A 1 85 ? -10.453 -6.076 -12.866 1.00 80.00 85 GLU A C 1
ATOM 624 O O . GLU A 1 85 ? -10.216 -5.249 -13.745 1.00 80.00 85 GLU A O 1
ATOM 629 N N . GLY A 1 86 ? -9.665 -7.147 -12.689 1.00 79.94 86 GLY A N 1
ATOM 630 C CA . GLY A 1 86 ? -8.454 -7.408 -13.479 1.00 79.94 86 GLY A CA 1
ATOM 631 C C . GLY A 1 86 ? -7.328 -6.387 -13.263 1.00 79.94 86 GLY A C 1
ATOM 632 O O . GLY A 1 86 ? -6.505 -6.169 -14.148 1.00 79.94 86 GLY A O 1
ATOM 633 N N . LEU A 1 87 ? -7.305 -5.730 -12.105 1.00 86.69 87 LEU A N 1
ATOM 634 C CA . LEU A 1 87 ? -6.379 -4.659 -11.759 1.00 86.69 87 LEU A CA 1
ATOM 635 C C . LEU A 1 87 ? -5.147 -5.187 -11.022 1.00 86.69 87 LEU A C 1
ATOM 637 O O . LEU A 1 87 ? -5.250 -6.012 -10.111 1.00 86.69 87 LEU A O 1
ATOM 641 N N . THR A 1 88 ? -3.985 -4.617 -11.339 1.00 84.81 88 THR A N 1
ATOM 642 C CA . THR A 1 88 ? -2.734 -4.915 -10.635 1.00 84.81 88 THR A CA 1
ATOM 643 C C . THR A 1 88 ? -2.348 -3.748 -9.734 1.00 84.81 88 THR A C 1
ATOM 645 O O . THR A 1 88 ? -2.181 -2.615 -10.185 1.00 84.81 88 THR A O 1
ATOM 648 N N . LEU A 1 89 ? -2.191 -4.014 -8.435 1.00 84.62 89 LEU A N 1
ATOM 649 C CA . LEU A 1 89 ? -1.758 -2.997 -7.477 1.00 84.62 89 LEU A CA 1
ATOM 650 C C . LEU A 1 89 ? -0.270 -2.677 -7.672 1.00 84.62 89 LEU A C 1
ATOM 652 O O . LEU A 1 89 ? 0.576 -3.570 -7.645 1.00 84.62 89 LEU A O 1
ATOM 656 N N . LEU A 1 90 ? 0.047 -1.388 -7.804 1.00 83.56 90 LEU A N 1
ATOM 657 C CA . LEU A 1 90 ? 1.414 -0.900 -7.995 1.00 83.56 90 LEU A CA 1
ATOM 658 C C . LEU A 1 90 ? 2.195 -0.928 -6.679 1.00 83.56 90 LEU A C 1
ATOM 660 O O . LEU A 1 90 ? 2.165 0.033 -5.903 1.00 83.56 90 LEU A O 1
ATOM 664 N N . ARG A 1 91 ? 2.884 -2.037 -6.419 1.00 82.06 91 ARG A N 1
ATOM 665 C CA . ARG A 1 91 ? 3.784 -2.176 -5.271 1.00 82.06 91 ARG A CA 1
ATOM 666 C C . ARG A 1 91 ? 5.178 -1.663 -5.609 1.00 82.06 91 ARG A C 1
ATOM 668 O O . ARG A 1 91 ? 5.648 -1.816 -6.729 1.00 82.06 91 ARG A O 1
ATOM 675 N N . VAL A 1 92 ? 5.821 -1.053 -4.620 1.00 76.25 92 VAL A N 1
ATOM 676 C CA . VAL A 1 92 ? 7.196 -0.544 -4.709 1.00 76.25 92 VAL A CA 1
ATOM 677 C C . VAL A 1 92 ? 7.944 -0.991 -3.456 1.00 76.25 92 VAL A C 1
ATOM 679 O O . VAL A 1 92 ? 7.315 -1.265 -2.427 1.00 76.25 92 VAL A O 1
ATOM 682 N N . ARG A 1 93 ? 9.277 -1.084 -3.516 1.00 65.19 93 ARG A N 1
ATOM 683 C CA . ARG A 1 93 ? 10.079 -1.481 -2.357 1.00 65.19 93 ARG A CA 1
ATOM 684 C C . ARG A 1 93 ? 9.818 -0.519 -1.181 1.00 65.19 93 ARG A C 1
ATOM 686 O O . ARG A 1 93 ? 9.677 0.691 -1.389 1.00 65.19 93 ARG A O 1
ATOM 693 N N . PRO A 1 94 ? 9.814 -1.011 0.070 1.00 62.00 94 PRO A N 1
ATOM 694 C CA . PRO A 1 94 ? 9.664 -0.160 1.255 1.00 62.00 94 PRO A CA 1
ATOM 695 C C . PRO A 1 94 ? 10.731 0.944 1.376 1.00 62.00 94 PRO A C 1
ATOM 697 O O . PRO A 1 94 ? 10.508 1.945 2.057 1.00 62.00 94 PRO A O 1
ATOM 700 N N . SER A 1 95 ? 11.884 0.767 0.716 1.00 60.84 95 SER A N 1
ATOM 701 C CA . SER A 1 95 ? 12.964 1.755 0.605 1.00 60.84 95 SER A CA 1
ATOM 702 C C . SER A 1 95 ? 12.592 2.972 -0.246 1.00 60.84 95 SER A C 1
ATOM 704 O O . SER A 1 95 ? 13.047 4.075 0.051 1.00 60.84 95 SER A O 1
ATOM 706 N N . ASP A 1 96 ? 11.750 2.792 -1.266 1.00 66.25 96 ASP A N 1
ATOM 707 C CA . ASP A 1 96 ? 11.357 3.855 -2.200 1.00 66.25 96 ASP A CA 1
ATOM 708 C C . ASP A 1 96 ? 10.135 4.620 -1.704 1.00 66.25 96 ASP A C 1
ATOM 710 O O . ASP A 1 96 ? 9.997 5.827 -1.918 1.00 66.25 96 ASP A O 1
ATOM 714 N N . ASN A 1 97 ? 9.236 3.918 -1.013 1.00 70.94 97 ASN A N 1
ATOM 715 C CA . ASN A 1 97 ? 8.089 4.526 -0.371 1.00 70.94 97 ASN A CA 1
ATOM 716 C C . ASN A 1 97 ? 7.719 3.779 0.910 1.00 70.94 97 ASN A C 1
ATOM 718 O O . ASN A 1 97 ? 7.448 2.580 0.886 1.00 70.94 97 ASN A O 1
ATOM 722 N N . LYS A 1 98 ? 7.601 4.514 2.021 1.00 73.81 98 LYS A N 1
ATOM 723 C CA . LYS A 1 98 ? 7.239 3.950 3.334 1.00 73.81 98 LYS A CA 1
ATOM 724 C C . LYS A 1 98 ? 5.877 3.252 3.338 1.00 73.81 98 LYS A C 1
ATOM 726 O O . LYS A 1 98 ? 5.617 2.441 4.216 1.00 73.81 98 LYS A O 1
ATOM 731 N N . THR A 1 99 ? 5.000 3.592 2.395 1.00 79.56 99 THR A N 1
ATOM 732 C CA . THR A 1 99 ? 3.679 2.969 2.250 1.00 79.56 99 THR A CA 1
ATOM 733 C C . THR A 1 99 ? 3.723 1.641 1.489 1.00 79.56 99 THR A C 1
ATOM 735 O O . THR A 1 99 ? 2.751 0.900 1.550 1.00 79.56 99 THR A O 1
ATOM 738 N N . GLY A 1 100 ? 4.812 1.339 0.767 1.00 79.69 100 GLY A N 1
ATOM 739 C CA . GLY A 1 100 ? 4.937 0.153 -0.090 1.00 79.69 100 GLY A CA 1
ATOM 740 C C . GLY A 1 100 ? 4.141 0.211 -1.402 1.00 79.69 100 GLY A C 1
ATOM 741 O O . GLY A 1 100 ? 4.160 -0.749 -2.171 1.00 79.69 100 GLY A O 1
ATOM 742 N N . PHE A 1 101 ? 3.453 1.325 -1.688 1.00 85.50 101 PHE A N 1
ATOM 743 C CA . PHE A 1 101 ? 2.628 1.497 -2.889 1.00 85.50 101 PHE A CA 1
ATOM 744 C C . PHE A 1 101 ? 3.017 2.748 -3.674 1.00 85.50 101 PHE A C 1
ATOM 746 O O . PHE A 1 101 ? 3.346 3.794 -3.104 1.00 85.50 101 PHE A O 1
ATOM 753 N N . LYS A 1 102 ? 2.959 2.669 -5.004 1.00 83.69 102 LYS A N 1
ATOM 754 C CA . LYS A 1 102 ? 3.282 3.803 -5.874 1.00 83.69 102 LYS A CA 1
ATOM 755 C C . LYS A 1 102 ? 2.177 4.851 -5.810 1.00 83.69 102 LYS A C 1
ATOM 757 O O . LYS A 1 102 ? 1.002 4.512 -5.749 1.00 83.69 102 LYS A O 1
ATOM 762 N N . TYR A 1 103 ? 2.562 6.128 -5.839 1.00 87.56 103 TYR A N 1
ATOM 763 C CA . TYR A 1 103 ? 1.648 7.285 -5.812 1.00 87.56 103 TYR A CA 1
ATOM 764 C C . TYR A 1 103 ? 0.837 7.475 -4.517 1.00 87.56 103 TYR A C 1
ATOM 766 O O . TYR A 1 103 ? 0.057 8.422 -4.433 1.00 87.56 103 TYR A O 1
ATOM 774 N N . VAL A 1 104 ? 1.061 6.642 -3.494 1.00 89.31 104 VAL A N 1
ATOM 775 C CA . VAL A 1 104 ? 0.395 6.724 -2.186 1.00 89.31 104 VAL A CA 1
ATOM 776 C C . VAL A 1 104 ? 1.367 7.255 -1.138 1.00 89.31 104 VAL A C 1
ATOM 778 O O . VAL A 1 104 ? 2.412 6.651 -0.904 1.00 89.31 104 VAL A O 1
ATOM 781 N N . ARG A 1 105 ? 1.040 8.357 -0.464 1.00 87.12 105 ARG A N 1
ATOM 782 C CA . ARG A 1 105 ? 1.903 8.977 0.556 1.00 87.12 105 ARG A CA 1
ATOM 783 C C . ARG A 1 105 ? 1.190 9.074 1.894 1.00 87.12 105 ARG A C 1
ATOM 785 O O . ARG A 1 105 ? 0.006 9.379 1.945 1.00 87.12 105 ARG A O 1
ATOM 792 N N . ALA A 1 106 ? 1.914 8.835 2.983 1.00 84.38 106 ALA A N 1
ATOM 793 C CA . ALA A 1 106 ? 1.391 9.076 4.323 1.00 84.38 106 ALA A CA 1
ATOM 794 C C . ALA A 1 106 ? 1.376 10.583 4.616 1.00 84.38 106 ALA A C 1
ATOM 796 O O . ALA A 1 106 ? 2.384 11.265 4.413 1.00 84.38 106 ALA A O 1
ATOM 797 N N . ARG A 1 107 ? 0.253 11.099 5.122 1.00 82.44 107 ARG A N 1
ATOM 798 C CA . ARG A 1 107 ? 0.161 12.483 5.594 1.00 82.44 107 ARG A CA 1
ATOM 799 C C . ARG A 1 107 ? 0.852 12.640 6.943 1.00 82.44 107 ARG A C 1
ATOM 801 O O . ARG A 1 107 ? 0.634 11.856 7.861 1.00 82.44 107 ARG A O 1
ATOM 808 N N . THR A 1 108 ? 1.640 13.701 7.083 1.00 72.62 108 THR A N 1
ATOM 809 C CA . THR A 1 108 ? 2.388 14.015 8.312 1.00 72.62 108 THR A CA 1
ATOM 810 C C . THR A 1 108 ? 1.506 14.541 9.450 1.00 72.62 108 THR A C 1
ATOM 812 O O . THR A 1 108 ? 1.842 14.324 10.608 1.00 72.62 108 THR A O 1
ATOM 815 N N . ASN A 1 109 ? 0.351 15.147 9.144 1.00 67.94 109 ASN A N 1
ATOM 816 C CA . ASN A 1 109 ? -0.581 15.733 10.125 1.00 67.94 109 ASN A CA 1
ATOM 817 C C . ASN A 1 109 ? -1.915 14.961 10.213 1.00 67.94 109 ASN A C 1
ATOM 819 O O . ASN A 1 109 ? -2.995 15.553 10.256 1.00 67.94 109 ASN A O 1
ATOM 823 N N . ALA A 1 110 ? -1.866 13.627 10.177 1.00 60.66 110 ALA A N 1
ATOM 824 C CA . ALA A 1 110 ? -3.052 12.771 10.121 1.00 60.66 110 ALA A CA 1
ATOM 825 C C . ALA A 1 110 ? -3.723 12.586 11.500 1.00 60.66 110 ALA A C 1
ATOM 827 O O . ALA A 1 110 ? -3.721 11.499 12.075 1.00 60.66 110 ALA A O 1
ATOM 828 N N . HIS A 1 111 ? -4.303 13.656 12.051 1.00 56.19 111 HIS A N 1
ATOM 829 C CA . HIS A 1 111 ? -5.104 13.597 13.285 1.00 56.19 111 HIS A CA 1
ATOM 830 C C . HIS A 1 111 ? -6.592 13.267 13.038 1.00 56.19 111 HIS A C 1
ATOM 832 O O . HIS A 1 111 ? -7.367 13.196 13.989 1.00 56.19 111 HIS A O 1
ATOM 838 N N . LYS A 1 112 ? -6.998 13.042 11.778 1.00 60.22 112 LYS A N 1
ATOM 839 C CA . LYS A 1 112 ? -8.334 12.585 11.344 1.00 60.22 112 LYS A CA 1
ATOM 840 C C . LYS A 1 112 ? -8.217 11.641 10.131 1.00 60.22 112 LYS A C 1
ATOM 842 O O . LYS A 1 112 ? -7.110 11.453 9.624 1.00 60.22 112 LYS A O 1
ATOM 847 N N . THR A 1 113 ? -9.344 11.044 9.727 1.00 64.38 113 THR A N 1
ATOM 848 C CA . THR A 1 113 ? -9.531 10.187 8.535 1.00 64.38 113 THR A CA 1
ATOM 849 C C . THR A 1 113 ? -8.805 10.729 7.296 1.00 64.38 113 THR A C 1
ATOM 851 O O . THR A 1 113 ? -8.627 11.940 7.149 1.00 64.38 113 THR A O 1
ATOM 854 N N . GLY A 1 114 ? -8.374 9.847 6.395 1.00 70.38 114 GLY A N 1
ATOM 855 C CA . GLY A 1 114 ? -7.550 10.199 5.238 1.00 70.38 114 GLY A CA 1
ATOM 856 C C . GLY A 1 114 ? -6.055 10.235 5.565 1.00 70.38 114 GLY A C 1
ATOM 857 O O . GLY A 1 114 ? -5.370 11.221 5.277 1.00 70.38 114 GLY A O 1
ATOM 858 N N . ARG A 1 115 ? -5.545 9.172 6.201 1.00 81.62 115 ARG A N 1
ATOM 859 C CA . ARG A 1 115 ? -4.125 9.040 6.584 1.00 81.62 115 ARG A CA 1
ATOM 860 C C . ARG A 1 115 ? -3.182 8.986 5.385 1.00 81.62 115 ARG A C 1
ATOM 862 O O . ARG A 1 115 ? -2.015 9.359 5.512 1.00 81.62 115 ARG A O 1
ATOM 869 N N . PHE A 1 116 ? -3.679 8.532 4.242 1.00 86.44 116 PHE A N 1
ATOM 870 C CA . PHE A 1 116 ? -2.904 8.361 3.025 1.00 86.44 116 PHE A CA 1
ATOM 871 C C . PHE A 1 116 ? -3.486 9.218 1.913 1.00 86.44 116 PHE A C 1
ATOM 873 O O . PHE A 1 116 ? -4.683 9.187 1.667 1.00 86.44 116 PHE A O 1
ATOM 880 N N . GLU A 1 117 ? -2.649 9.980 1.227 1.00 89.19 117 GLU A N 1
ATOM 881 C CA . GLU A 1 117 ? -3.044 10.752 0.054 1.00 89.19 117 GLU A CA 1
ATOM 882 C C . GLU A 1 117 ? -2.512 10.122 -1.226 1.00 89.19 117 GLU A C 1
ATOM 884 O O . GLU A 1 117 ? -1.434 9.521 -1.252 1.00 89.19 117 GLU A O 1
ATOM 889 N N . VAL A 1 118 ? -3.285 10.277 -2.294 1.00 91.19 118 VAL A N 1
ATOM 890 C CA . VAL A 1 118 ? -2.982 9.727 -3.608 1.00 91.19 118 VAL A CA 1
ATOM 891 C C . VAL A 1 118 ? -2.709 10.867 -4.575 1.00 91.19 118 VAL A C 1
ATOM 893 O O . VAL A 1 118 ? -3.563 11.729 -4.795 1.00 91.19 118 VAL A O 1
ATOM 896 N N . ILE A 1 119 ? -1.511 10.867 -5.160 1.00 88.25 119 ILE A N 1
ATOM 897 C CA . ILE A 1 119 ? -1.061 11.907 -6.089 1.00 88.25 119 ILE A CA 1
ATOM 898 C C . ILE A 1 119 ? -0.455 11.254 -7.329 1.00 88.25 119 ILE A C 1
ATOM 900 O O . ILE A 1 119 ? 0.612 10.642 -7.257 1.00 88.25 119 ILE A O 1
ATOM 904 N N . LEU A 1 120 ? -1.096 11.450 -8.480 1.00 87.19 120 LEU A N 1
ATOM 905 C CA . LEU A 1 120 ? -0.662 10.916 -9.771 1.00 87.19 120 LEU A CA 1
ATOM 906 C C . LEU A 1 120 ? -0.402 12.063 -10.750 1.00 87.19 120 LEU A C 1
ATOM 908 O O . LEU A 1 120 ? -1.262 12.917 -10.956 1.00 87.19 120 LEU A O 1
ATOM 912 N N . GLY A 1 121 ? 0.794 12.115 -11.345 1.00 83.44 121 GLY A N 1
ATOM 913 C CA . GLY A 1 121 ? 1.144 13.158 -12.322 1.00 83.44 121 GLY A CA 1
ATOM 914 C C . GLY A 1 121 ? 1.011 14.591 -11.783 1.00 83.44 121 GLY A C 1
ATOM 915 O O . GLY A 1 121 ? 0.664 15.499 -12.530 1.00 83.44 121 GLY A O 1
ATOM 916 N N . GLY A 1 122 ? 1.210 14.787 -10.474 1.00 83.25 122 GLY A N 1
ATOM 917 C CA . GLY A 1 122 ? 1.032 16.079 -9.801 1.00 83.25 122 GLY A CA 1
ATOM 918 C C . GLY A 1 122 ? -0.420 16.447 -9.468 1.00 83.25 122 GLY A C 1
ATOM 919 O O . GLY A 1 122 ? -0.644 17.484 -8.851 1.00 83.25 122 GLY A O 1
ATOM 920 N N . LYS A 1 123 ? -1.404 15.610 -9.821 1.00 86.25 123 LYS A N 1
ATOM 921 C CA . LYS A 1 123 ? -2.816 15.810 -9.471 1.00 86.25 123 LYS A CA 1
ATOM 922 C C . LYS A 1 123 ? -3.179 15.014 -8.221 1.00 86.25 123 LYS A C 1
ATOM 924 O O . LYS A 1 123 ? -2.889 13.823 -8.133 1.00 86.25 123 LYS A O 1
ATOM 929 N N . TYR A 1 124 ? -3.831 15.676 -7.269 1.00 87.88 124 TYR A N 1
ATOM 930 C CA . TYR A 1 124 ? -4.403 15.037 -6.087 1.00 87.88 124 TYR A CA 1
ATOM 931 C C . TYR A 1 124 ? -5.693 14.308 -6.470 1.00 87.88 124 TYR A C 1
ATOM 933 O O . TYR A 1 124 ? -6.623 14.931 -6.981 1.00 87.88 124 TYR A O 1
ATOM 941 N N . LEU A 1 125 ? -5.731 12.997 -6.238 1.00 87.19 125 LEU A N 1
ATOM 942 C CA . LEU A 1 125 ? -6.882 12.151 -6.567 1.00 87.19 125 LEU A CA 1
ATOM 943 C C . LEU A 1 125 ? -7.780 11.887 -5.355 1.00 87.19 125 LEU A C 1
ATOM 945 O O . LEU A 1 125 ? -8.962 11.608 -5.521 1.00 87.19 125 LEU A O 1
ATOM 949 N N . GLY A 1 126 ? -7.249 12.002 -4.137 1.00 87.38 126 GLY A N 1
ATOM 950 C CA . GLY A 1 126 ? -8.028 11.801 -2.921 1.00 87.38 126 GLY A CA 1
ATOM 951 C C . GLY A 1 126 ? -7.176 11.460 -1.706 1.00 87.38 126 GLY A C 1
ATOM 952 O O . GLY A 1 126 ? -5.959 11.281 -1.807 1.00 87.38 126 GLY A O 1
ATOM 953 N N . ALA A 1 127 ? -7.842 11.362 -0.557 1.00 88.19 127 ALA A N 1
ATOM 954 C CA . ALA A 1 127 ? -7.273 10.849 0.680 1.00 88.19 127 ALA A CA 1
ATOM 955 C C . ALA A 1 127 ? -8.091 9.650 1.156 1.00 88.19 127 ALA A C 1
ATOM 957 O O . ALA A 1 127 ? -9.317 9.659 1.079 1.00 88.19 127 ALA A O 1
ATOM 958 N N . PHE A 1 128 ? -7.384 8.642 1.649 1.00 85.81 128 PHE A N 1
ATOM 959 C CA . PHE A 1 128 ? -7.893 7.330 2.014 1.00 85.81 128 PHE A CA 1
ATOM 960 C C . PHE A 1 128 ? -7.397 6.953 3.406 1.00 85.81 128 PHE A C 1
ATOM 962 O O . PHE A 1 128 ? -6.343 7.414 3.865 1.00 85.81 128 PHE A O 1
ATOM 969 N N . ASP A 1 129 ? -8.168 6.124 4.098 1.00 82.94 129 ASP A N 1
ATOM 970 C CA . ASP A 1 129 ? -7.838 5.691 5.453 1.00 82.94 129 ASP A CA 1
ATOM 971 C C . ASP A 1 129 ? -6.728 4.637 5.456 1.00 82.94 129 ASP A C 1
ATOM 973 O O . ASP A 1 129 ? -5.908 4.613 6.380 1.00 82.94 129 ASP A O 1
ATOM 977 N N . THR A 1 130 ? -6.621 3.851 4.379 1.00 84.56 130 THR A N 1
ATOM 978 C CA . THR A 1 130 ? -5.538 2.884 4.172 1.00 84.56 130 THR A CA 1
ATOM 979 C C . THR A 1 130 ? -4.722 3.166 2.913 1.00 84.56 130 THR A C 1
ATOM 981 O O . THR A 1 130 ? -5.201 3.716 1.920 1.00 84.56 130 THR A O 1
ATOM 984 N N . ALA A 1 131 ? -3.453 2.748 2.934 1.00 84.31 131 ALA A N 1
ATOM 985 C CA . ALA A 1 131 ? -2.592 2.837 1.758 1.00 84.31 131 ALA A CA 1
ATOM 986 C C . ALA A 1 131 ? -3.082 1.927 0.617 1.00 84.31 131 ALA A C 1
ATOM 988 O O . ALA A 1 131 ? -2.915 2.252 -0.557 1.00 84.31 131 ALA A O 1
ATOM 989 N N . LEU A 1 132 ? -3.706 0.803 0.975 1.00 85.19 132 LEU A N 1
ATOM 990 C CA . LEU A 1 132 ? -4.191 -0.208 0.047 1.00 85.19 132 LEU A CA 1
ATOM 991 C C . LEU A 1 132 ? -5.418 0.276 -0.745 1.00 85.19 132 LEU A C 1
ATOM 993 O O . LEU A 1 132 ? -5.466 0.089 -1.958 1.00 85.19 132 LEU A O 1
ATOM 997 N N . GLU A 1 133 ? -6.361 0.967 -0.099 1.00 85.19 133 GLU A N 1
ATOM 998 C CA . GLU A 1 133 ? -7.476 1.637 -0.787 1.00 85.19 133 GLU A CA 1
ATOM 999 C C . GLU A 1 133 ? -6.967 2.691 -1.777 1.00 85.19 133 GLU A C 1
ATOM 1001 O O . GLU A 1 133 ? -7.431 2.757 -2.916 1.00 85.19 133 GLU A O 1
ATOM 1006 N N . GLY A 1 134 ? -5.954 3.469 -1.378 1.00 86.25 134 GLY A N 1
ATOM 1007 C CA . GLY A 1 134 ? -5.303 4.422 -2.274 1.00 86.25 134 GLY A CA 1
ATOM 1008 C C . GLY A 1 134 ? -4.649 3.746 -3.485 1.00 86.25 134 GLY A C 1
ATOM 1009 O O . GLY A 1 134 ? -4.761 4.239 -4.609 1.00 86.25 134 GLY A O 1
ATOM 1010 N N . ALA A 1 135 ? -4.019 2.585 -3.282 1.00 88.00 135 ALA A N 1
ATOM 1011 C CA . ALA A 1 135 ? -3.424 1.795 -4.358 1.00 88.00 135 ALA A CA 1
ATOM 1012 C C . ALA A 1 135 ? -4.482 1.224 -5.319 1.00 88.00 135 ALA A C 1
ATOM 1014 O O . ALA A 1 135 ? -4.284 1.262 -6.534 1.00 88.00 135 ALA A O 1
ATOM 1015 N N . LEU A 1 136 ? -5.620 0.747 -4.799 1.00 87.38 136 LEU A N 1
ATOM 1016 C CA . LEU A 1 136 ? -6.748 0.300 -5.621 1.00 87.38 136 LEU A CA 1
ATOM 1017 C C . LEU A 1 136 ? -7.318 1.454 -6.450 1.00 87.38 136 LEU A C 1
ATOM 1019 O O . LEU A 1 136 ? -7.604 1.280 -7.633 1.00 87.38 136 LEU A O 1
ATOM 1023 N N . HIS A 1 137 ? -7.442 2.644 -5.859 1.00 89.69 137 HIS A N 1
ATOM 1024 C CA . HIS A 1 137 ? -7.933 3.821 -6.568 1.00 89.69 137 HIS A CA 1
ATOM 1025 C C . HIS A 1 137 ? -7.016 4.221 -7.732 1.00 89.69 137 HIS A C 1
ATOM 1027 O O . HIS A 1 137 ? -7.500 4.516 -8.823 1.00 89.69 137 HIS A O 1
ATOM 1033 N N . ILE A 1 138 ? -5.695 4.154 -7.539 1.00 87.50 138 ILE A N 1
ATOM 1034 C CA . ILE A 1 138 ? -4.721 4.325 -8.626 1.00 87.50 138 ILE A CA 1
ATOM 1035 C C . ILE A 1 138 ? -4.900 3.264 -9.711 1.00 87.50 138 ILE A C 1
ATOM 1037 O O . ILE A 1 138 ? -4.930 3.608 -10.890 1.00 87.50 138 ILE A O 1
ATOM 1041 N N . ALA A 1 139 ? -5.030 1.990 -9.333 1.00 87.56 139 ALA A N 1
ATOM 1042 C CA . ALA A 1 139 ? -5.180 0.908 -10.300 1.00 87.56 139 ALA A CA 1
ATOM 1043 C C . ALA A 1 139 ? -6.457 1.081 -11.141 1.00 87.56 139 ALA A C 1
ATOM 1045 O O . ALA A 1 139 ? -6.402 0.964 -12.362 1.00 87.56 139 ALA A O 1
ATOM 1046 N N . ARG A 1 140 ? -7.572 1.486 -10.516 1.00 89.19 140 ARG A N 1
ATOM 1047 C CA . ARG A 1 140 ? -8.820 1.852 -11.209 1.00 89.19 140 ARG A CA 1
ATOM 1048 C C . ARG A 1 140 ? -8.649 3.051 -12.136 1.00 89.19 140 ARG A C 1
ATOM 1050 O O . ARG A 1 140 ? -9.195 3.053 -13.232 1.00 89.19 140 ARG A O 1
ATOM 1057 N N . HIS A 1 141 ? -7.898 4.064 -11.707 1.00 87.62 141 HIS A N 1
ATOM 1058 C CA . HIS A 1 141 ? -7.661 5.265 -12.507 1.00 87.62 141 HIS A CA 1
ATOM 1059 C C . HIS A 1 141 ? -6.807 4.986 -13.753 1.00 87.62 141 HIS A C 1
ATOM 1061 O O . HIS A 1 141 ? -7.006 5.615 -14.787 1.00 87.62 141 HIS A O 1
ATOM 1067 N N . LEU A 1 142 ? -5.857 4.052 -13.657 1.00 84.88 142 LEU A N 1
ATOM 1068 C CA . LEU A 1 142 ? -5.022 3.622 -14.781 1.00 84.88 142 LEU A CA 1
ATOM 1069 C C . LEU A 1 142 ? -5.744 2.618 -15.690 1.00 84.88 142 LEU A C 1
ATOM 1071 O O . LEU A 1 142 ? -5.542 2.631 -16.900 1.00 84.88 142 LEU A O 1
ATOM 1075 N N . GLY A 1 143 ? -6.578 1.757 -15.110 1.00 84.31 143 GLY A N 1
ATOM 1076 C CA . GLY A 1 143 ? -7.196 0.628 -15.795 1.00 84.31 143 GLY A CA 1
ATOM 1077 C C . GLY A 1 143 ? -6.311 -0.631 -15.798 1.00 84.31 143 GLY A C 1
ATOM 1078 O O . GLY A 1 143 ? -5.121 -0.570 -15.474 1.00 84.31 143 GLY A O 1
ATOM 1079 N N . PRO A 1 144 ? -6.879 -1.794 -16.160 1.00 77.56 144 PRO A N 1
ATOM 1080 C CA . PRO A 1 144 ? -6.247 -3.106 -15.988 1.00 77.56 144 PRO A CA 1
ATOM 1081 C C . PRO A 1 144 ? -4.918 -3.237 -16.738 1.00 77.56 144 PRO A C 1
ATOM 1083 O O . PRO A 1 144 ? -3.895 -3.529 -16.121 1.00 77.56 144 PRO A O 1
ATOM 1086 N N . GLU A 1 145 ? -4.890 -2.914 -18.031 1.00 78.50 145 GLU A N 1
ATOM 1087 C CA . GLU A 1 145 ? -3.690 -3.038 -18.869 1.00 78.50 145 GLU A CA 1
ATOM 1088 C C . GLU A 1 145 ? -2.560 -2.095 -18.422 1.00 78.50 145 GLU A C 1
ATOM 1090 O O . GLU A 1 145 ? -1.424 -2.523 -18.208 1.00 78.50 145 GLU A O 1
ATOM 1095 N N . ALA A 1 146 ? -2.873 -0.816 -18.189 1.00 80.62 146 ALA A N 1
ATOM 1096 C CA . ALA A 1 146 ? -1.880 0.165 -17.757 1.00 80.62 146 ALA A CA 1
ATOM 1097 C C . ALA A 1 146 ? -1.386 -0.090 -16.324 1.00 80.62 146 ALA A C 1
ATOM 1099 O O . ALA A 1 146 ? -0.212 0.141 -16.034 1.00 80.62 146 ALA A O 1
ATOM 1100 N N . SER A 1 147 ? -2.248 -0.591 -15.431 1.00 80.38 147 SER A N 1
ATOM 1101 C CA . SER A 1 147 ? -1.854 -0.974 -14.070 1.00 80.38 147 SER A CA 1
ATOM 1102 C C . SER A 1 147 ? -0.926 -2.193 -14.064 1.00 80.38 147 SER A C 1
ATOM 1104 O O . SER A 1 147 ? 0.077 -2.190 -13.353 1.00 80.38 147 SER A O 1
ATOM 1106 N N . ALA A 1 148 ? -1.187 -3.194 -14.910 1.00 75.75 148 ALA A N 1
ATOM 1107 C CA . ALA A 1 148 ? -0.313 -4.352 -15.075 1.00 75.75 148 ALA A CA 1
ATOM 1108 C C . ALA A 1 148 ? 1.046 -3.956 -15.665 1.00 75.75 148 ALA A C 1
ATOM 1110 O O . ALA A 1 148 ? 2.086 -4.351 -15.139 1.00 75.75 148 ALA A O 1
ATOM 1111 N N . LEU A 1 149 ? 1.050 -3.116 -16.703 1.00 75.38 149 LEU A N 1
ATOM 1112 C CA . LEU A 1 149 ? 2.279 -2.635 -17.330 1.00 75.38 149 LEU A CA 1
ATOM 1113 C C . LEU A 1 149 ? 3.109 -1.776 -16.370 1.00 75.38 149 LEU A C 1
ATOM 1115 O O . LEU A 1 149 ? 4.326 -1.927 -16.295 1.00 75.38 149 LEU A O 1
ATOM 1119 N N . ALA A 1 150 ? 2.473 -0.891 -15.603 1.00 74.50 150 ALA A N 1
ATOM 1120 C CA . ALA A 1 150 ? 3.168 -0.099 -14.595 1.00 74.50 150 ALA A CA 1
ATOM 1121 C C . ALA A 1 150 ? 3.723 -0.977 -13.459 1.00 74.50 150 ALA A C 1
ATOM 1123 O O . ALA A 1 150 ? 4.874 -0.788 -13.075 1.00 74.50 150 ALA A O 1
ATOM 1124 N N . ALA A 1 151 ? 2.971 -1.978 -12.987 1.00 74.25 151 ALA A N 1
ATOM 1125 C CA . ALA A 1 151 ? 3.453 -2.919 -11.975 1.00 74.25 151 ALA A CA 1
ATOM 1126 C C . ALA A 1 151 ? 4.663 -3.718 -12.475 1.00 74.25 151 ALA A C 1
ATOM 1128 O O . ALA A 1 151 ? 5.642 -3.868 -11.750 1.00 74.25 151 ALA A O 1
ATOM 1129 N N . ALA A 1 152 ? 4.627 -4.179 -13.727 1.00 69.00 152 ALA A N 1
ATOM 1130 C CA . ALA A 1 152 ? 5.732 -4.906 -14.341 1.00 69.00 152 ALA A CA 1
ATOM 1131 C C . ALA A 1 152 ? 6.999 -4.046 -14.470 1.00 69.00 152 ALA A C 1
ATOM 1133 O O . ALA A 1 152 ? 8.095 -4.547 -14.249 1.00 69.00 152 ALA A O 1
ATOM 1134 N N . ARG A 1 153 ? 6.872 -2.745 -14.767 1.00 64.50 153 ARG A N 1
ATOM 1135 C CA . ARG A 1 153 ? 8.025 -1.825 -14.845 1.00 64.50 153 ARG A CA 1
ATOM 1136 C C . ARG A 1 153 ? 8.672 -1.554 -13.492 1.00 64.50 153 ARG A C 1
ATOM 1138 O O . ARG A 1 153 ? 9.873 -1.337 -13.442 1.00 64.50 153 ARG A O 1
ATOM 1145 N N . ASP A 1 154 ? 7.885 -1.544 -12.421 1.00 59.06 154 ASP A N 1
ATOM 1146 C CA . ASP A 1 154 ? 8.389 -1.269 -11.072 1.00 59.06 154 ASP A CA 1
ATOM 1147 C C . ASP A 1 154 ? 8.917 -2.530 -10.366 1.00 59.06 154 ASP A C 1
ATOM 1149 O O . ASP A 1 154 ? 9.784 -2.432 -9.501 1.00 59.06 154 ASP A O 1
ATOM 1153 N N . ILE A 1 155 ? 8.430 -3.716 -10.747 1.00 53.22 155 ILE A N 1
ATOM 1154 C CA . ILE A 1 155 ? 8.989 -5.012 -10.326 1.00 53.22 155 ILE A CA 1
ATOM 1155 C C . ILE A 1 155 ? 10.206 -5.390 -11.197 1.00 53.22 155 ILE A C 1
ATOM 1157 O O . ILE A 1 155 ? 11.100 -6.088 -10.733 1.00 53.22 155 ILE A O 1
ATOM 1161 N N . GLY A 1 156 ? 10.273 -4.884 -12.431 1.00 43.78 156 GLY A N 1
ATOM 1162 C CA . GLY A 1 156 ? 11.261 -5.223 -13.459 1.00 43.78 156 GLY A CA 1
ATOM 1163 C C . GLY A 1 156 ? 12.631 -4.550 -13.355 1.00 43.78 156 GLY A C 1
ATOM 1164 O O . GLY A 1 156 ? 13.288 -4.399 -14.379 1.00 43.78 156 GLY A O 1
ATOM 1165 N N . HIS A 1 157 ? 13.081 -4.166 -12.160 1.00 44.91 157 HIS A N 1
ATOM 1166 C CA . HIS A 1 157 ? 14.521 -4.057 -11.903 1.00 44.91 157 HIS A CA 1
ATOM 1167 C C . HIS A 1 157 ? 14.948 -5.363 -11.225 1.00 44.91 157 HIS A C 1
ATOM 1169 O O . HIS A 1 157 ? 15.195 -5.407 -10.016 1.00 44.91 157 HIS A O 1
ATOM 1175 N N . GLU A 1 158 ? 14.922 -6.457 -11.996 1.00 44.59 158 GLU A N 1
ATOM 1176 C CA . GLU A 1 158 ? 15.750 -7.615 -11.668 1.00 44.59 158 GLU A CA 1
ATOM 1177 C C . GLU A 1 158 ? 17.181 -7.088 -11.634 1.00 44.59 158 GLU A C 1
ATOM 1179 O O . GLU A 1 158 ? 17.648 -6.496 -12.605 1.00 44.59 158 GLU A O 1
ATOM 1184 N N . GLU A 1 159 ? 17.820 -7.189 -10.473 1.00 48.16 159 GLU A N 1
ATOM 1185 C CA . GLU A 1 159 ? 19.217 -6.818 -10.290 1.00 48.16 159 GLU A CA 1
ATOM 1186 C C . GLU A 1 159 ? 20.024 -7.588 -11.339 1.00 48.16 159 GLU A C 1
ATOM 1188 O O . GLU A 1 159 ? 20.175 -8.805 -11.222 1.00 48.16 159 GLU A O 1
ATOM 1193 N N . MET A 1 160 ? 20.489 -6.906 -12.394 1.00 51.59 160 MET A N 1
ATOM 1194 C CA . MET A 1 160 ? 21.400 -7.539 -13.339 1.00 51.59 160 MET A CA 1
ATOM 1195 C C . MET A 1 160 ? 22.637 -7.906 -12.537 1.00 51.59 160 MET A C 1
ATOM 1197 O O . MET A 1 160 ? 23.286 -7.055 -11.921 1.00 51.59 160 MET A O 1
ATOM 1201 N N . THR A 1 161 ? 22.960 -9.193 -12.516 1.00 56.09 161 THR A N 1
ATOM 1202 C CA . THR A 1 161 ? 24.167 -9.641 -11.835 1.00 56.09 161 THR A CA 1
ATOM 1203 C C . THR A 1 161 ? 25.379 -8.986 -12.494 1.00 56.09 161 THR A C 1
ATOM 1205 O O . THR A 1 161 ? 25.377 -8.669 -13.685 1.00 56.09 161 THR A O 1
ATOM 1208 N N . GLU A 1 162 ? 26.462 -8.791 -11.739 1.00 60.25 162 GLU A N 1
ATOM 1209 C CA . GLU A 1 162 ? 27.660 -8.134 -12.275 1.00 60.25 162 GLU A CA 1
ATOM 1210 C C . GLU A 1 162 ? 28.201 -8.821 -13.544 1.00 60.25 162 GLU A C 1
ATOM 1212 O O . GLU A 1 162 ? 28.747 -8.172 -14.439 1.00 60.25 162 GLU A O 1
ATOM 1217 N N . ALA A 1 163 ? 28.001 -10.135 -13.648 1.00 61.00 163 ALA A N 1
ATOM 1218 C CA . ALA A 1 163 ? 28.343 -10.917 -14.826 1.00 61.00 163 ALA A CA 1
ATOM 1219 C C . ALA A 1 163 ? 27.496 -10.543 -16.055 1.00 61.00 163 ALA A C 1
ATOM 1221 O O . ALA A 1 163 ? 28.038 -10.445 -17.154 1.00 61.00 163 ALA A O 1
ATOM 1222 N N . GLU A 1 164 ? 26.200 -10.300 -15.879 1.00 63.97 164 GLU A N 1
ATOM 1223 C CA . GLU A 1 164 ? 25.279 -9.947 -16.962 1.00 63.97 164 GLU A CA 1
ATOM 1224 C C . GLU A 1 164 ? 25.528 -8.529 -17.473 1.00 63.97 164 GLU A C 1
ATOM 1226 O O . GLU A 1 164 ? 25.591 -8.330 -18.684 1.00 63.97 164 GLU A O 1
ATOM 1231 N N . VAL A 1 165 ? 25.786 -7.564 -16.583 1.00 66.88 165 VAL A N 1
ATOM 1232 C CA . VAL A 1 165 ? 26.143 -6.196 -17.002 1.00 66.88 165 VAL A CA 1
ATOM 1233 C C . VAL A 1 165 ? 27.479 -6.181 -17.747 1.00 66.88 165 VAL A C 1
ATOM 1235 O O . VAL A 1 165 ? 27.615 -5.520 -18.775 1.00 66.88 165 VAL A O 1
ATOM 1238 N N . ARG A 1 166 ? 28.471 -6.956 -17.285 1.00 65.06 166 ARG A N 1
ATOM 1239 C CA . ARG A 1 166 ? 29.755 -7.095 -17.994 1.00 65.06 166 ARG A CA 1
ATOM 1240 C C . ARG A 1 166 ? 29.592 -7.783 -19.351 1.00 65.06 166 ARG A C 1
ATOM 1242 O O . ARG A 1 166 ? 30.251 -7.380 -20.308 1.00 65.06 166 ARG A O 1
ATOM 1249 N N . ALA A 1 167 ? 28.726 -8.792 -19.449 1.00 68.12 167 ALA A N 1
ATOM 1250 C CA . ALA A 1 167 ? 28.431 -9.471 -20.708 1.00 68.12 167 ALA A CA 1
ATOM 1251 C C . ALA A 1 167 ? 27.710 -8.546 -21.701 1.00 68.12 167 ALA A C 1
ATOM 1253 O O . ALA A 1 167 ? 28.079 -8.523 -22.874 1.00 68.12 167 ALA A O 1
ATOM 1254 N N . ALA A 1 168 ? 26.749 -7.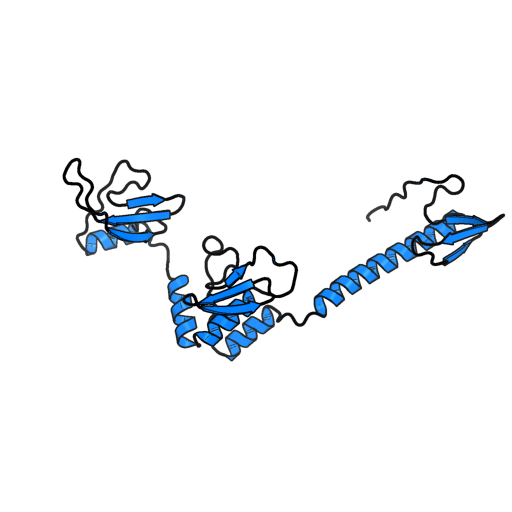745 -21.232 1.00 66.69 168 ALA A N 1
ATOM 1255 C CA . ALA A 1 168 ? 26.061 -6.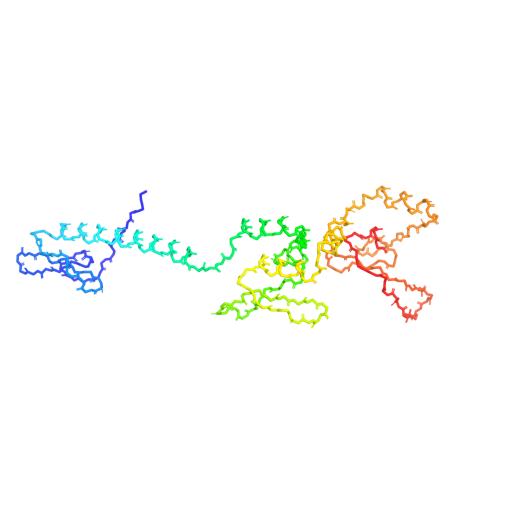739 -22.037 1.00 66.69 168 ALA A CA 1
ATOM 1256 C C . ALA A 1 168 ? 27.028 -5.649 -22.523 1.00 66.69 168 ALA A C 1
ATOM 1258 O O . ALA A 1 168 ? 27.092 -5.377 -23.719 1.00 66.69 168 ALA A O 1
ATOM 1259 N N . ALA A 1 169 ? 27.872 -5.113 -21.633 1.00 65.81 169 ALA A N 1
ATOM 1260 C CA . ALA A 1 169 ? 28.901 -4.144 -22.004 1.00 65.81 169 ALA A CA 1
ATOM 1261 C C . ALA A 1 169 ? 29.854 -4.709 -23.072 1.00 65.81 169 ALA A C 1
ATOM 1263 O O . ALA A 1 169 ? 30.139 -4.046 -24.066 1.00 65.81 169 ALA A O 1
ATOM 1264 N N . HIS A 1 170 ? 30.284 -5.967 -22.928 1.00 66.62 170 HIS A N 1
ATOM 1265 C CA . HIS A 1 170 ? 31.121 -6.629 -23.928 1.00 66.62 170 HIS A CA 1
ATOM 1266 C C . HIS A 1 170 ? 30.388 -6.849 -25.263 1.00 66.62 170 HIS A C 1
ATOM 1268 O O . HIS A 1 170 ? 30.976 -6.633 -26.322 1.00 66.62 170 HIS A O 1
ATOM 1274 N N . ALA A 1 171 ? 29.117 -7.263 -25.235 1.00 65.81 171 ALA A N 1
ATOM 1275 C CA . ALA A 1 171 ? 28.303 -7.463 -26.435 1.00 65.81 171 ALA A CA 1
ATOM 1276 C C . ALA A 1 171 ? 28.047 -6.152 -27.198 1.00 65.81 171 ALA A C 1
ATOM 1278 O O . ALA A 1 171 ? 28.027 -6.147 -28.427 1.00 65.81 171 ALA A O 1
ATOM 1279 N N . GLU A 1 172 ? 27.908 -5.040 -26.478 1.00 71.25 172 GLU A N 1
ATOM 1280 C CA . GLU A 1 172 ? 27.704 -3.701 -27.041 1.00 71.25 172 GLU A CA 1
ATOM 1281 C C . GLU A 1 172 ? 29.022 -2.975 -27.377 1.00 71.25 172 GLU A C 1
ATOM 1283 O O . GLU A 1 172 ? 29.004 -1.861 -27.902 1.00 71.25 172 GLU A O 1
ATOM 1288 N N . GLY A 1 173 ? 30.179 -3.593 -27.107 1.00 67.31 173 GLY A N 1
ATOM 1289 C CA . GLY A 1 173 ? 31.498 -2.996 -27.349 1.00 67.31 173 GLY A CA 1
ATOM 1290 C C . GLY A 1 173 ? 31.826 -1.817 -26.423 1.00 67.31 173 GLY A C 1
ATOM 1291 O O . GLY A 1 173 ? 32.650 -0.967 -26.766 1.00 67.31 173 GLY A O 1
ATOM 1292 N N . LEU A 1 174 ? 31.177 -1.745 -25.261 1.00 71.75 174 LEU A N 1
ATOM 1293 C CA . LEU A 1 174 ? 31.351 -0.709 -24.250 1.00 71.75 174 LEU A CA 1
ATOM 1294 C C . LEU A 1 174 ? 32.382 -1.146 -23.200 1.00 71.75 174 LEU A C 1
ATOM 1296 O O . LEU A 1 174 ? 32.296 -2.225 -22.616 1.00 71.75 174 LEU A O 1
ATOM 1300 N N . THR A 1 175 ? 33.348 -0.274 -22.909 1.00 73.31 175 THR A N 1
ATOM 1301 C CA . THR A 1 175 ? 34.356 -0.512 -21.865 1.00 73.31 175 THR A CA 1
ATOM 1302 C C . THR A 1 175 ? 33.991 0.249 -20.595 1.00 73.31 175 THR A C 1
ATOM 1304 O O . THR A 1 175 ? 34.008 1.482 -20.583 1.00 73.31 175 THR A O 1
ATOM 1307 N N . LEU A 1 176 ? 33.728 -0.475 -19.505 1.00 71.88 176 LEU A N 1
ATOM 1308 C CA . LEU A 1 176 ? 33.557 0.117 -18.176 1.00 71.88 176 LEU A CA 1
ATOM 1309 C C . LEU A 1 176 ? 34.909 0.641 -17.671 1.00 71.88 176 LEU A C 1
ATOM 1311 O O . LEU A 1 176 ? 35.872 -0.116 -17.543 1.00 71.88 176 LEU A O 1
ATOM 1315 N N . VAL A 1 177 ? 34.998 1.945 -17.401 1.00 75.44 177 VAL A N 1
ATOM 1316 C CA . VAL A 1 177 ? 36.252 2.588 -16.976 1.00 75.44 177 VAL A CA 1
ATOM 1317 C C . VAL A 1 177 ? 36.272 2.722 -15.450 1.00 75.44 177 VAL A C 1
ATOM 1319 O O . VAL A 1 177 ? 35.476 3.503 -14.918 1.00 75.44 177 VAL A O 1
ATOM 1322 N N . PRO A 1 178 ? 37.176 2.027 -14.735 1.00 74.44 178 PRO A N 1
ATOM 1323 C CA . PRO A 1 178 ? 37.280 2.149 -13.286 1.00 74.44 178 PRO A CA 1
ATOM 1324 C C . PRO A 1 178 ? 37.806 3.533 -12.870 1.00 74.44 178 PRO A C 1
ATOM 1326 O O . PRO A 1 178 ? 38.512 4.207 -13.625 1.00 74.44 178 PRO A O 1
ATOM 1329 N N . SER A 1 179 ? 37.452 3.976 -11.664 1.00 74.69 179 SER A N 1
ATOM 1330 C CA . SER A 1 179 ? 37.912 5.236 -11.068 1.00 74.69 179 SER A CA 1
ATOM 1331 C C . SER A 1 179 ? 38.007 5.115 -9.551 1.00 74.69 179 SER A C 1
ATOM 1333 O O . SER A 1 179 ? 37.202 4.434 -8.932 1.00 74.69 179 SER A O 1
ATOM 1335 N N . ASP A 1 180 ? 38.895 5.893 -8.934 1.00 73.44 180 ASP A N 1
ATOM 1336 C CA . ASP A 1 180 ? 39.074 5.924 -7.470 1.00 73.44 180 ASP A CA 1
ATOM 1337 C C . ASP A 1 180 ? 37.974 6.707 -6.716 1.00 73.44 180 ASP A C 1
ATOM 1339 O O . ASP A 1 180 ? 38.210 7.291 -5.658 1.00 73.44 180 ASP A O 1
ATOM 1343 N N . ASN A 1 181 ? 36.767 6.812 -7.277 1.00 68.88 181 ASN A N 1
ATOM 1344 C CA . ASN A 1 181 ? 35.634 7.460 -6.614 1.00 68.88 181 ASN A CA 1
ATOM 1345 C C . ASN A 1 181 ? 34.831 6.442 -5.787 1.00 68.88 181 ASN A C 1
ATOM 1347 O O . ASN A 1 181 ? 34.997 5.236 -5.917 1.00 68.88 181 ASN A O 1
ATOM 1351 N N . ALA A 1 182 ? 33.916 6.930 -4.945 1.00 70.75 182 ALA A N 1
ATOM 1352 C CA . ALA A 1 182 ? 33.097 6.077 -4.076 1.00 70.75 182 ALA A CA 1
ATOM 1353 C C . ALA A 1 182 ? 32.210 5.060 -4.830 1.00 70.75 182 ALA A C 1
ATOM 1355 O O . ALA A 1 182 ? 31.699 4.133 -4.213 1.00 70.75 182 ALA A O 1
ATOM 1356 N N . SER A 1 183 ? 32.007 5.236 -6.138 1.00 71.25 183 SER A N 1
ATOM 1357 C CA . SER A 1 183 ? 31.305 4.290 -7.009 1.00 71.25 183 SER A CA 1
ATOM 1358 C C . SER A 1 183 ? 32.231 3.293 -7.713 1.00 71.25 183 SER A C 1
ATOM 1360 O O . SER A 1 183 ? 31.741 2.298 -8.223 1.00 71.25 183 SER A O 1
ATOM 1362 N N . GLY A 1 184 ? 33.544 3.527 -7.775 1.00 74.31 184 GLY A N 1
ATOM 1363 C CA . GLY A 1 184 ? 34.493 2.663 -8.484 1.00 74.31 184 GLY A CA 1
ATOM 1364 C C . GLY A 1 184 ? 34.523 2.835 -10.010 1.00 74.31 184 GLY A C 1
ATOM 1365 O O . GLY A 1 184 ? 35.384 2.245 -10.658 1.00 74.31 184 GLY A O 1
ATOM 1366 N N . PHE A 1 185 ? 33.642 3.658 -10.597 1.00 78.12 185 PHE A N 1
ATOM 1367 C CA . PHE A 1 185 ? 33.497 3.839 -12.049 1.00 78.12 185 PHE A CA 1
ATOM 1368 C C . PHE A 1 185 ? 33.468 5.315 -12.457 1.00 78.12 185 PHE A C 1
ATOM 1370 O O . PHE A 1 185 ? 32.878 6.176 -11.791 1.00 78.12 185 PHE A O 1
ATOM 1377 N N . LYS A 1 186 ? 34.111 5.634 -13.585 1.00 74.44 186 LYS A N 1
ATOM 1378 C CA . LYS A 1 186 ? 34.133 6.985 -14.159 1.00 74.44 186 LYS A CA 1
ATOM 1379 C C . LYS A 1 186 ? 32.724 7.371 -14.616 1.00 74.44 186 LYS A C 1
ATOM 1381 O O . LYS A 1 186 ? 32.033 6.559 -15.205 1.00 74.44 186 LYS A O 1
ATOM 1386 N N . TYR A 1 187 ? 32.331 8.627 -14.386 1.00 74.12 187 TYR A N 1
ATOM 1387 C CA . TYR A 1 187 ? 30.998 9.172 -14.723 1.00 74.12 187 TYR A CA 1
ATOM 1388 C C . TYR A 1 187 ? 29.827 8.664 -13.882 1.00 74.12 187 TYR A C 1
ATOM 1390 O O . TYR A 1 187 ? 28.716 9.163 -14.036 1.00 74.12 187 TYR A O 1
ATOM 1398 N N . VAL A 1 188 ? 30.109 7.813 -12.902 1.00 78.50 188 VAL A N 1
ATOM 1399 C CA . VAL A 1 188 ? 29.156 7.387 -11.884 1.00 78.50 188 VAL A CA 1
ATOM 1400 C C . VAL A 1 188 ? 29.416 8.160 -10.596 1.00 78.50 188 VAL A C 1
ATOM 1402 O O . VAL A 1 188 ? 30.568 8.366 -10.205 1.00 78.50 188 VAL A O 1
ATOM 1405 N N . LYS A 1 189 ? 28.362 8.609 -9.916 1.00 77.00 189 LYS A N 1
ATOM 1406 C CA . LYS A 1 189 ? 28.450 9.256 -8.600 1.00 77.00 189 LYS A CA 1
ATOM 1407 C C . LYS A 1 189 ? 27.636 8.490 -7.570 1.00 77.00 189 LYS A C 1
ATOM 1409 O O . LYS A 1 189 ? 26.437 8.327 -7.743 1.00 77.00 189 LYS A O 1
ATOM 1414 N N . ALA A 1 190 ? 28.258 8.095 -6.465 1.00 71.69 190 ALA A N 1
ATOM 1415 C CA . ALA A 1 190 ? 27.524 7.567 -5.321 1.00 71.69 190 ALA A CA 1
ATOM 1416 C C . ALA A 1 190 ? 26.802 8.707 -4.575 1.00 71.69 190 ALA A C 1
ATOM 1418 O O . ALA A 1 190 ? 27.420 9.700 -4.188 1.00 71.69 190 ALA A O 1
ATOM 1419 N N . HIS A 1 191 ? 25.496 8.561 -4.362 1.00 71.00 191 HIS A N 1
ATOM 1420 C CA . HIS A 1 191 ? 24.645 9.465 -3.595 1.00 71.00 191 HIS A CA 1
ATOM 1421 C C . HIS A 1 191 ? 23.874 8.678 -2.522 1.00 71.00 191 HIS A C 1
ATOM 1423 O O . HIS A 1 191 ? 22.694 8.338 -2.687 1.00 71.00 191 HIS A O 1
ATOM 1429 N N . GLY A 1 192 ? 24.539 8.419 -1.393 1.00 74.12 192 GLY A N 1
ATOM 1430 C CA . GLY A 1 192 ? 24.018 7.563 -0.325 1.00 74.12 192 GLY A CA 1
ATOM 1431 C C . GLY A 1 192 ? 24.062 6.095 -0.746 1.00 74.12 192 GLY A C 1
ATOM 1432 O O . GLY A 1 192 ? 25.120 5.606 -1.119 1.00 74.12 192 GLY A O 1
ATOM 1433 N N . SER A 1 193 ? 22.915 5.415 -0.729 1.00 70.31 193 SER A N 1
ATOM 1434 C CA . SER A 1 193 ? 22.769 4.018 -1.165 1.00 70.31 193 SER A CA 1
ATOM 1435 C C . SER A 1 193 ? 22.517 3.845 -2.671 1.00 70.31 193 SER A C 1
ATOM 1437 O O . SER A 1 193 ? 22.099 2.773 -3.081 1.00 70.31 193 SER A O 1
ATOM 1439 N N . ARG A 1 194 ? 22.666 4.901 -3.484 1.00 73.06 194 ARG A N 1
ATOM 1440 C CA . ARG A 1 194 ? 22.326 4.894 -4.921 1.00 73.06 194 ARG A CA 1
ATOM 1441 C C . ARG A 1 194 ? 23.432 5.509 -5.766 1.00 73.06 194 ARG A C 1
ATOM 1443 O O . ARG A 1 194 ? 24.225 6.292 -5.245 1.00 73.06 194 ARG A O 1
ATOM 1450 N N . PHE A 1 195 ? 23.412 5.250 -7.068 1.00 78.44 195 PHE A N 1
ATOM 1451 C CA . PHE A 1 195 ? 24.422 5.684 -8.029 1.00 78.44 195 PHE A CA 1
ATOM 1452 C C . PHE A 1 195 ? 23.803 6.521 -9.148 1.00 78.44 195 PHE A C 1
ATOM 1454 O O . PHE A 1 195 ? 22.740 6.209 -9.658 1.00 78.44 195 PHE A O 1
ATOM 1461 N N . GLU A 1 196 ? 24.429 7.632 -9.511 1.00 77.75 196 GLU A N 1
ATOM 1462 C CA . GLU A 1 196 ? 23.943 8.554 -10.539 1.00 77.75 196 GLU A CA 1
ATOM 1463 C C . GLU A 1 196 ? 24.897 8.547 -11.729 1.00 77.75 196 GLU A C 1
ATOM 1465 O O . GLU A 1 196 ? 26.084 8.848 -11.565 1.00 77.75 196 GLU A O 1
ATOM 1470 N N . ALA A 1 197 ? 24.373 8.250 -12.917 1.00 77.38 197 ALA A N 1
ATOM 1471 C CA . ALA A 1 197 ? 25.135 8.290 -14.157 1.00 77.38 197 ALA A CA 1
ATOM 1472 C C . ALA A 1 197 ? 25.099 9.697 -14.751 1.00 77.38 197 ALA A C 1
ATOM 1474 O O . ALA A 1 197 ? 24.034 10.305 -14.935 1.00 77.38 197 ALA A O 1
ATOM 1475 N N . VAL A 1 198 ? 26.274 10.241 -15.055 1.00 73.50 198 VAL A N 1
ATOM 1476 C CA . VAL A 1 198 ? 26.414 11.618 -15.529 1.00 73.50 198 VAL A CA 1
ATOM 1477 C C . VAL A 1 198 ? 27.446 11.699 -16.642 1.00 73.50 198 VAL A C 1
ATOM 1479 O O . VAL A 1 198 ? 28.645 11.593 -16.399 1.00 73.50 198 VAL A O 1
ATOM 1482 N N . VAL A 1 199 ? 27.008 11.990 -17.864 1.00 69.44 199 VAL A N 1
ATOM 1483 C CA . VAL A 1 199 ? 27.914 12.107 -19.013 1.00 69.44 199 VAL A CA 1
ATOM 1484 C C . VAL A 1 199 ? 28.410 13.538 -19.160 1.00 69.44 199 VAL A C 1
ATOM 1486 O O . VAL A 1 199 ? 27.634 14.490 -19.267 1.00 69.44 199 VAL A O 1
ATOM 1489 N N . GLY A 1 200 ? 29.730 13.690 -19.219 1.00 60.56 200 GLY A N 1
ATOM 1490 C CA . GLY A 1 200 ? 30.384 14.928 -19.628 1.00 60.56 200 GLY A CA 1
ATOM 1491 C C . GLY A 1 200 ? 31.877 14.718 -19.848 1.00 60.56 200 GLY A C 1
ATOM 1492 O O . GLY A 1 200 ? 32.546 14.045 -19.072 1.00 60.56 200 GLY A O 1
ATOM 1493 N N . SER A 1 201 ? 32.441 15.291 -20.905 1.00 49.31 201 SER A N 1
ATOM 1494 C CA . SER A 1 201 ? 33.885 15.237 -21.135 1.00 49.31 201 SER A CA 1
ATOM 1495 C C . SER A 1 201 ? 34.609 16.079 -20.077 1.00 49.31 201 SER A C 1
ATOM 1497 O O . SER A 1 201 ? 34.454 17.301 -20.035 1.00 49.31 201 SER A O 1
ATOM 1499 N N . ARG A 1 202 ? 35.426 15.448 -19.223 1.00 49.38 202 ARG A N 1
ATOM 1500 C CA . ARG A 1 20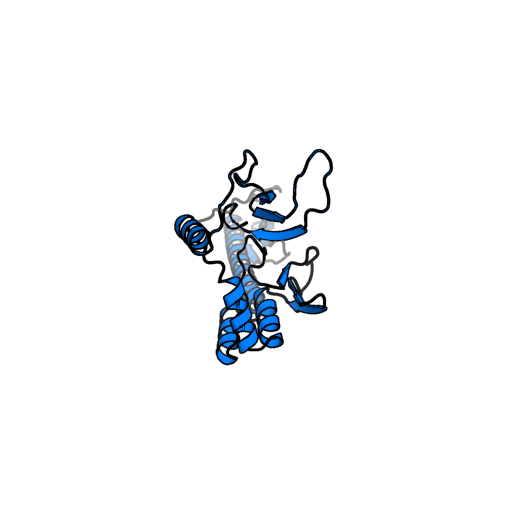2 ? 36.379 16.175 -18.375 1.00 49.38 202 ARG A CA 1
ATOM 1501 C C . ARG A 1 202 ? 37.649 16.400 -19.185 1.00 49.38 202 ARG A C 1
ATOM 1503 O O . ARG A 1 202 ? 38.590 15.623 -19.083 1.00 49.38 202 ARG A O 1
ATOM 1510 N N . GLU A 1 203 ? 37.658 17.458 -19.983 1.00 43.81 203 GLU A N 1
ATOM 1511 C CA . GLU A 1 203 ? 38.875 17.966 -20.610 1.00 43.81 203 GLU A CA 1
ATOM 1512 C C . GLU A 1 203 ? 39.352 19.185 -19.799 1.00 43.81 203 GLU A C 1
ATOM 1514 O O . GLU A 1 203 ? 38.812 20.287 -19.891 1.00 43.81 203 GLU A O 1
ATOM 1519 N N . GLY A 1 204 ? 40.313 18.963 -18.895 1.00 54.56 204 GLY A N 1
ATOM 1520 C CA . GLY A 1 204 ? 40.962 20.022 -18.109 1.00 54.56 204 GLY A CA 1
ATOM 1521 C C . GLY A 1 204 ? 40.207 20.562 -16.875 1.00 54.56 204 GLY A C 1
ATOM 1522 O O . GLY A 1 204 ? 39.326 19.919 -16.302 1.00 54.56 204 GLY A O 1
ATOM 1523 N N . ARG A 1 205 ? 40.619 21.762 -16.416 1.00 50.09 205 ARG A N 1
ATOM 1524 C CA . ARG A 1 205 ? 40.148 22.469 -15.195 1.00 50.09 205 ARG A CA 1
ATOM 1525 C C . ARG A 1 205 ? 38.857 23.290 -15.390 1.00 50.09 205 ARG A C 1
ATOM 1527 O O . ARG A 1 205 ? 38.619 24.240 -14.648 1.00 50.09 205 ARG A O 1
ATOM 1534 N N . ARG A 1 206 ? 38.024 22.983 -16.387 1.00 48.31 206 ARG A N 1
ATOM 1535 C CA . ARG A 1 206 ? 36.721 23.648 -16.565 1.00 48.31 206 ARG A CA 1
ATOM 1536 C C . ARG A 1 206 ? 35.616 22.617 -16.737 1.00 48.31 206 ARG A C 1
ATOM 1538 O O . ARG A 1 206 ? 35.459 22.023 -17.796 1.00 48.31 206 ARG A O 1
ATOM 1545 N N . SER A 1 207 ? 34.837 22.442 -15.676 1.00 49.12 207 SER A N 1
ATOM 1546 C CA . SER A 1 207 ? 33.595 21.677 -15.671 1.00 49.12 207 SER A CA 1
ATOM 1547 C C . SER A 1 207 ? 32.594 22.332 -16.623 1.00 49.12 207 SER A C 1
ATOM 1549 O O . SER A 1 207 ? 32.091 23.414 -16.329 1.00 49.12 207 SER A O 1
ATOM 1551 N N . ARG A 1 208 ? 32.280 21.703 -17.759 1.00 57.25 208 ARG A N 1
ATOM 1552 C CA . ARG A 1 208 ? 31.087 22.063 -18.537 1.00 57.25 208 ARG A CA 1
ATOM 1553 C C . ARG A 1 208 ? 30.060 20.938 -18.447 1.00 57.25 208 ARG A C 1
ATOM 1555 O O . ARG A 1 208 ? 30.383 19.789 -18.707 1.00 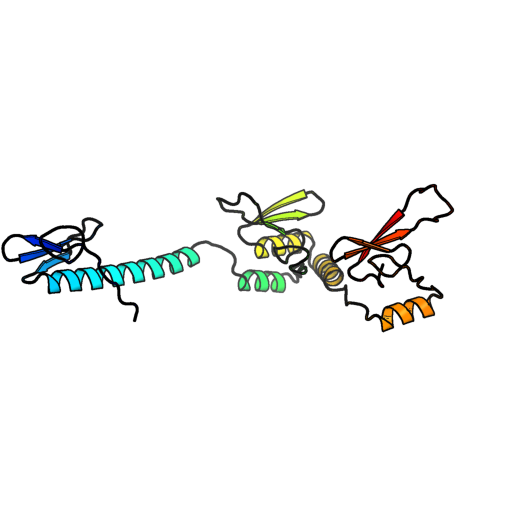57.25 208 ARG A O 1
ATOM 1562 N N . HIS A 1 209 ? 28.856 21.336 -18.025 1.00 56.44 209 HIS A N 1
ATOM 1563 C CA . HIS A 1 209 ? 27.555 20.664 -18.103 1.00 56.44 209 HIS A CA 1
ATOM 1564 C C . HIS A 1 209 ? 27.595 19.130 -18.124 1.00 56.44 209 HIS A C 1
ATOM 1566 O O . HIS A 1 209 ? 27.517 18.506 -19.180 1.00 56.44 209 HIS A O 1
ATOM 1572 N N . LEU A 1 210 ? 27.664 18.537 -16.930 1.00 62.81 210 LEU A N 1
ATOM 1573 C CA . LEU A 1 210 ? 27.343 17.126 -16.740 1.00 62.81 210 LEU A CA 1
ATOM 1574 C C . LEU A 1 210 ? 25.858 16.920 -17.074 1.00 62.81 210 LEU A C 1
ATOM 1576 O O . LEU A 1 210 ? 24.999 17.546 -16.452 1.00 62.81 210 LEU A O 1
ATOM 1580 N N . ARG A 1 211 ? 25.559 16.068 -18.057 1.00 69.81 211 ARG A N 1
ATOM 1581 C CA . ARG A 1 211 ? 24.189 15.655 -18.379 1.00 69.81 211 ARG A CA 1
ATOM 1582 C C . ARG A 1 211 ? 23.826 14.438 -17.540 1.00 69.81 211 ARG A C 1
ATOM 1584 O O . ARG A 1 211 ? 24.485 13.408 -17.633 1.00 69.81 211 ARG A O 1
ATOM 1591 N N . TYR A 1 212 ? 22.801 14.590 -16.710 1.00 73.12 212 TYR A N 1
ATOM 1592 C CA . TYR A 1 212 ? 22.256 13.521 -15.883 1.00 73.12 212 TYR A CA 1
ATOM 1593 C C . TYR A 1 212 ? 21.517 12.512 -16.762 1.00 73.12 212 TYR A C 1
ATOM 1595 O O . TYR A 1 212 ? 20.590 12.892 -17.478 1.00 73.12 212 TYR A O 1
ATOM 1603 N N . LEU A 1 213 ? 21.961 11.256 -16.727 1.00 66.94 213 LEU A N 1
ATOM 1604 C CA . LEU A 1 213 ? 21.355 10.164 -17.488 1.00 66.94 213 LEU A CA 1
ATOM 1605 C C . LEU A 1 213 ? 20.327 9.384 -16.671 1.00 66.94 213 LEU A C 1
ATOM 1607 O O . LEU A 1 213 ? 19.391 8.834 -17.242 1.00 66.94 213 LEU A O 1
ATOM 1611 N N . GLY A 1 214 ? 20.475 9.349 -15.349 1.00 66.75 214 GLY A N 1
ATOM 1612 C CA . GLY A 1 214 ? 19.591 8.569 -14.498 1.00 66.75 214 GLY A CA 1
ATOM 1613 C C . GLY A 1 214 ? 20.222 8.224 -13.160 1.00 66.75 214 GLY A C 1
ATOM 1614 O O . GLY A 1 214 ? 21.360 8.603 -12.865 1.00 66.75 214 GLY A O 1
ATOM 1615 N N . ARG A 1 215 ? 19.450 7.503 -12.351 1.00 75.12 215 ARG A N 1
ATOM 1616 C CA . ARG A 1 215 ? 19.866 6.999 -11.048 1.00 75.12 215 ARG A CA 1
ATOM 1617 C C . ARG A 1 215 ? 19.556 5.517 -10.966 1.00 75.12 215 ARG A C 1
ATOM 1619 O O . ARG A 1 215 ? 18.459 5.112 -11.333 1.00 75.12 215 ARG A O 1
ATOM 1626 N N . PHE A 1 216 ? 20.536 4.784 -10.474 1.00 69.38 216 PHE A N 1
ATOM 1627 C CA . PHE A 1 216 ? 20.666 3.340 -10.507 1.00 69.38 216 PHE A CA 1
ATOM 1628 C C . PHE A 1 216 ? 20.998 2.837 -9.103 1.00 69.38 216 PHE A C 1
ATOM 1630 O O . PHE A 1 216 ? 21.452 3.606 -8.241 1.00 69.38 216 PHE A O 1
ATOM 1637 N N . ASP A 1 217 ? 20.753 1.556 -8.870 1.00 64.00 217 ASP A N 1
ATOM 1638 C CA . ASP A 1 217 ? 20.891 0.948 -7.550 1.00 64.00 217 ASP A CA 1
ATOM 1639 C C . ASP A 1 217 ? 22.289 0.359 -7.338 1.00 64.00 217 ASP A C 1
ATOM 1641 O O . ASP A 1 217 ? 22.777 0.338 -6.207 1.00 64.00 217 ASP A O 1
ATOM 1645 N N . THR A 1 218 ? 23.000 0.017 -8.418 1.00 64.62 218 THR A N 1
ATOM 1646 C CA . THR A 1 218 ? 24.421 -0.348 -8.376 1.00 64.62 218 THR A CA 1
ATOM 1647 C C . THR A 1 218 ? 25.296 0.608 -9.184 1.00 64.62 218 THR A C 1
ATOM 1649 O O . THR A 1 218 ? 24.854 1.289 -10.108 1.00 64.62 218 THR A O 1
ATOM 1652 N N . ALA A 1 219 ? 26.578 0.675 -8.821 1.00 63.59 219 ALA A N 1
ATOM 1653 C CA . ALA A 1 219 ? 27.544 1.502 -9.536 1.00 63.59 219 ALA A CA 1
ATOM 1654 C C . ALA A 1 219 ? 27.856 0.980 -10.940 1.00 63.59 219 ALA A C 1
ATOM 1656 O O . ALA A 1 219 ? 28.363 1.729 -11.762 1.00 63.59 219 ALA A O 1
ATOM 1657 N N . LEU A 1 220 ? 27.608 -0.309 -11.158 1.00 68.38 220 LEU A N 1
ATOM 1658 C CA . LEU A 1 220 ? 27.883 -1.021 -12.394 1.00 68.38 220 LEU A CA 1
ATOM 1659 C C . LEU A 1 220 ? 26.784 -0.781 -13.440 1.00 68.38 220 LEU A C 1
ATOM 1661 O O . LEU A 1 220 ? 27.069 -0.775 -14.630 1.00 68.38 220 LEU A O 1
ATOM 1665 N N . GLU A 1 221 ? 25.542 -0.585 -12.989 1.00 61.56 221 GLU A N 1
ATOM 1666 C CA . GLU A 1 221 ? 24.391 -0.242 -13.836 1.00 61.56 221 GLU A CA 1
ATOM 1667 C C . GLU A 1 221 ? 24.398 1.222 -14.310 1.00 61.56 221 GLU A C 1
ATOM 1669 O O . GLU A 1 221 ? 23.732 1.547 -15.293 1.00 61.56 221 GLU A O 1
ATOM 1674 N N . ALA A 1 222 ? 25.104 2.104 -13.596 1.00 55.66 222 ALA A N 1
ATOM 1675 C CA . ALA A 1 222 ? 25.212 3.535 -13.889 1.00 55.66 222 ALA A CA 1
ATOM 1676 C C . ALA A 1 222 ? 26.332 3.844 -14.896 1.00 55.66 222 ALA A C 1
ATOM 1678 O O . ALA A 1 222 ? 26.148 4.787 -15.702 1.00 55.66 222 ALA A O 1
#

Radius of gyration: 31.97 Å; chains: 1; bounding box: 64×38×88 Å

Sequence (222 aa):
ATSFRCVSNDYATSFRCVHGEGRRFAAILPSGKYLGSFDTALEAALDVARHLRSTAAEEARAAVAATATLPVMTEAEVHAAARAEGLTLLRVRPSDNKTGFKYVRARTNAHKTGRFEVILGGKYLGAFDTALEGALHIARHLGPEASALAAARDIGHEEMTEAEVRAAAHAEGLTLVPSDNASGFKYVKAHGSRFEAVVGSREGRRSRHLRYLGRFDTALEA

Foldseek 3Di:
DDDDDQCDDDPDARAPQWDDDPQWIWRADPVRDTPDIGNDSVVSNVSNVVVVVVVVVVVVVVVVVVVVPDPAQDPVNLVVVCVVQLFAFQAAPCVVAVQRGPQWHADPPPPDAQRIWGADPNDTPGGHNHSSVSRSSVRVVLGNVRRVVNNCVRVPPPPQPLVNLVVVCVVVVHDFAADPAPQRTPQWHDDDQKIWHWDDDPDPDDDDDTDTPDIGRHSSVD

Organism: NCBI:txid127549